Protein AF-A0AAV6BE66-F1 (afdb_monomer)

Solvent-accessible surface area (backbone atoms only — not comparable to full-atom values): 9612 Å² total; per-residue (Å²): 125,78,56,65,66,58,35,32,54,52,21,34,51,50,22,53,55,48,46,26,44,47,44,29,49,44,38,55,48,29,26,62,30,88,33,85,62,50,60,45,13,45,47,41,51,66,40,25,43,65,58,34,30,53,80,88,36,31,51,58,84,51,70,70,43,54,62,41,70,57,75,61,85,65,49,58,62,50,56,42,45,66,66,40,50,65,54,53,54,50,45,48,53,42,48,75,71,68,53,82,68,61,51,65,58,20,52,52,32,21,48,52,38,34,45,50,47,52,53,46,32,56,52,53,53,45,40,60,30,48,76,85,51,70,75,57,64,69,32,70,66,48,48,48,38,41,50,30,39,40,43,14,50,75,38,76,88,26,28,52,30,65,70,49,54,57,36,18,58,77,71,71,28,59,59,94,65,78,78,79,133

Secondary structure (DSSP, 8-state):
---HHHHHHHHHHHHHHHHHHHHHHHIIIIISSS-SSHHHHIIIIIIIHHHS-SGGGSS--SHHHHHTTPPPTTHHHHHHHHHHHHHHHHHHHHHHTT----HHHHHHHHHHHHHHHHHHHHHHHHHHHS---HHHHH-HHHHHHHHHHHHHHH-TTS---SS-THHHHHTT---SSPPP-

pLDDT: mean 93.96, std 6.41, range [56.69, 98.81]

Radius of gyration: 18.06 Å; Cα contacts (8 Å, |Δi|>4): 210; chains: 1; bounding box: 48×32×54 Å

Sequence (181 aa):
MIPITIAVFAASLAATIQSSFFEWVFHRYWLHRPWLPKDCFTTHTLIHHQLCKFEDTFHVVEHEQEEALHFQWWGGPILVALNIVPWVLTAWALASSGARLPYLPFLISFSVTASLYYVGYESIHYFMHKPRLDLIERSKWFRFLKRHHQIHHVHMNRNLNVLLPLADLLLGTLVTKVPVP

Mean predicted aligned error: 3.68 Å

Foldseek 3Di:
DDDLVVLLVVLLVCLVLLLLQLLLCCLVDVCCDCDPPNVSVCLRVVQQLVQQAADPRVADDDPSNLVSLDDDPVPLVVSLCVSLVVLVVVLVVCVVVVHDDPSVSSSVSNSVSNSVSSVQQSVLSNCLRYPDDPVLCPDPVSVQLSQLVSLCSVVVQASSGNRDCPVRVVVVRGDRDNDDD

Structure (mmCIF, N/CA/C/O backbone):
data_AF-A0AAV6BE66-F1
#
_entry.id   AF-A0AAV6BE66-F1
#
loop_
_atom_site.group_PDB
_atom_site.id
_atom_site.type_symbol
_atom_site.label_atom_id
_atom_site.label_alt_id
_atom_site.label_comp_id
_atom_site.label_asym_id
_atom_site.label_entity_id
_atom_site.label_seq_id
_atom_site.pdbx_PDB_ins_code
_atom_site.Cartn_x
_atom_site.Cartn_y
_atom_site.Cartn_z
_atom_site.occupancy
_atom_site.B_iso_or_equiv
_atom_site.auth_seq_id
_atom_site.auth_comp_id
_atom_site.auth_asym_id
_atom_site.auth_atom_id
_atom_site.pdbx_PDB_model_num
ATOM 1 N N . MET A 1 1 ? -14.159 -8.050 28.807 1.00 75.12 1 MET A N 1
ATOM 2 C CA . MET A 1 1 ? -13.655 -6.936 27.970 1.00 75.12 1 MET A CA 1
ATOM 3 C C . MET A 1 1 ? -12.531 -7.482 27.108 1.00 75.12 1 MET A C 1
ATOM 5 O O . MET A 1 1 ? -11.715 -8.218 27.647 1.00 75.12 1 MET A O 1
ATOM 9 N N . ILE A 1 2 ? -12.510 -7.200 25.801 1.00 86.69 2 ILE A N 1
ATOM 10 C CA . ILE A 1 2 ? -11.406 -7.644 24.934 1.00 86.69 2 ILE A CA 1
ATOM 11 C C . ILE A 1 2 ? -10.131 -6.885 25.343 1.00 86.69 2 ILE A C 1
ATOM 13 O O . ILE A 1 2 ? -10.188 -5.656 25.441 1.00 86.69 2 ILE A O 1
ATOM 17 N N . PRO A 1 3 ? -9.001 -7.570 25.590 1.00 94.50 3 PRO A N 1
ATOM 18 C CA . PRO A 1 3 ? -7.730 -6.916 25.875 1.00 94.50 3 PRO A CA 1
ATOM 19 C C . PRO A 1 3 ? -7.299 -5.974 24.746 1.00 94.50 3 PRO A C 1
ATOM 21 O O . PRO A 1 3 ? -7.398 -6.315 23.567 1.00 94.50 3 PRO A O 1
ATOM 24 N N . ILE A 1 4 ? -6.749 -4.814 25.113 1.00 95.88 4 ILE A N 1
ATOM 25 C CA . ILE A 1 4 ? -6.217 -3.827 24.157 1.00 95.88 4 ILE A CA 1
ATOM 26 C C . ILE A 1 4 ? -5.167 -4.465 23.238 1.00 95.88 4 ILE A C 1
ATOM 28 O O . ILE A 1 4 ? -5.165 -4.210 22.039 1.00 95.88 4 ILE A O 1
ATOM 32 N N . THR A 1 5 ? -4.323 -5.346 23.778 1.00 96.25 5 THR A N 1
ATOM 33 C CA . THR A 1 5 ? -3.297 -6.065 23.013 1.00 96.25 5 THR A CA 1
ATOM 34 C C . THR A 1 5 ? -3.897 -6.903 21.887 1.00 96.25 5 THR A C 1
ATOM 36 O O . THR A 1 5 ? -3.423 -6.828 20.758 1.00 96.25 5 THR A O 1
ATOM 39 N N . ILE A 1 6 ? -4.980 -7.639 22.154 1.00 96.38 6 ILE A N 1
ATOM 40 C CA . ILE A 1 6 ? -5.679 -8.431 21.132 1.00 96.38 6 ILE A CA 1
ATOM 41 C C . ILE A 1 6 ? -6.233 -7.519 20.036 1.00 96.38 6 ILE A C 1
ATOM 43 O O . ILE A 1 6 ? -6.099 -7.834 18.858 1.00 96.38 6 ILE A O 1
ATOM 47 N N . ALA A 1 7 ? -6.804 -6.372 20.405 1.00 96.00 7 ALA A N 1
ATOM 48 C CA . ALA A 1 7 ? -7.337 -5.418 19.437 1.00 96.00 7 ALA A CA 1
ATOM 49 C C . ALA A 1 7 ? -6.253 -4.808 18.541 1.00 96.00 7 ALA A C 1
ATOM 51 O O . ALA A 1 7 ? -6.465 -4.693 17.339 1.00 96.00 7 ALA A O 1
ATOM 52 N N . VAL A 1 8 ? -5.092 -4.471 19.109 1.00 98.12 8 VAL A N 1
ATOM 53 C CA . VAL A 1 8 ? -3.923 -3.971 18.369 1.00 98.12 8 VAL A CA 1
ATOM 54 C C . VAL A 1 8 ? -3.429 -5.023 17.373 1.00 98.12 8 VAL A C 1
ATOM 56 O O . VAL A 1 8 ? -3.321 -4.737 16.185 1.00 98.12 8 VAL A O 1
ATOM 59 N N . PHE A 1 9 ? -3.204 -6.266 17.814 1.00 98.25 9 PHE A N 1
ATOM 60 C CA . PHE A 1 9 ? -2.759 -7.333 16.910 1.00 98.25 9 PHE A CA 1
ATOM 61 C C . PHE A 1 9 ? -3.781 -7.634 15.809 1.00 98.25 9 PHE A C 1
ATOM 63 O O . PHE A 1 9 ? -3.404 -7.757 14.643 1.00 98.25 9 PHE A O 1
ATOM 70 N N . ALA A 1 10 ? -5.068 -7.711 16.158 1.00 97.62 10 ALA A N 1
ATOM 71 C CA . ALA A 1 10 ? -6.136 -7.943 15.192 1.00 97.62 10 ALA A CA 1
ATOM 72 C C . ALA A 1 10 ? -6.230 -6.807 14.163 1.00 97.62 10 ALA A C 1
ATOM 74 O O . ALA A 1 10 ? -6.337 -7.077 12.970 1.00 97.62 10 ALA A O 1
ATOM 75 N N . ALA A 1 11 ? -6.139 -5.551 14.608 1.00 98.38 11 ALA A N 1
ATOM 76 C CA . ALA A 1 11 ? -6.147 -4.380 13.740 1.00 98.38 11 ALA A CA 1
ATOM 77 C C . ALA A 1 11 ? -4.964 -4.373 12.768 1.00 98.38 11 ALA A C 1
ATOM 79 O O . ALA A 1 11 ? -5.161 -4.160 11.575 1.00 98.38 11 ALA A O 1
ATOM 80 N N . SER A 1 12 ? -3.750 -4.648 13.249 1.00 98.56 12 SER A N 1
ATOM 81 C CA . SER A 1 12 ? -2.550 -4.679 12.405 1.00 98.56 12 SER A CA 1
ATOM 82 C C . SER A 1 12 ? -2.598 -5.814 11.380 1.00 98.56 12 SER A C 1
ATOM 84 O O . SER A 1 12 ? -2.243 -5.623 10.214 1.00 98.56 12 SER A O 1
ATOM 86 N N . LEU A 1 13 ? -3.083 -6.993 11.779 1.00 98.56 13 LEU A N 1
ATOM 87 C CA . LEU A 1 13 ? -3.274 -8.112 10.857 1.00 98.56 13 LEU A CA 1
ATOM 88 C C . LEU A 1 13 ? -4.330 -7.780 9.795 1.00 98.56 13 LEU A C 1
ATOM 90 O O . LEU A 1 13 ? -4.076 -7.954 8.604 1.00 98.56 13 LEU A O 1
ATOM 94 N N . ALA A 1 14 ? -5.483 -7.251 10.218 1.00 98.38 14 ALA A N 1
ATOM 95 C CA . ALA A 1 14 ? -6.552 -6.835 9.316 1.00 98.38 14 ALA A CA 1
ATOM 96 C C . ALA A 1 14 ? -6.073 -5.760 8.330 1.00 98.38 14 ALA A C 1
ATOM 98 O O . ALA A 1 14 ? -6.304 -5.895 7.132 1.00 98.38 14 ALA A O 1
ATOM 99 N N . ALA A 1 15 ? -5.347 -4.745 8.807 1.00 98.75 15 ALA A N 1
ATOM 100 C CA . ALA A 1 15 ? -4.781 -3.689 7.973 1.00 98.75 15 ALA A CA 1
ATOM 101 C C . ALA A 1 15 ? -3.788 -4.235 6.946 1.00 98.75 15 ALA A C 1
ATOM 103 O O . ALA A 1 15 ? -3.839 -3.839 5.786 1.00 98.75 15 ALA A O 1
ATOM 104 N N . THR A 1 16 ? -2.919 -5.170 7.338 1.00 98.75 16 THR A N 1
ATOM 105 C CA . THR A 1 16 ? -1.931 -5.775 6.429 1.00 98.75 16 THR A CA 1
ATOM 106 C C . THR A 1 16 ? -2.612 -6.566 5.314 1.00 98.75 16 THR A C 1
ATOM 108 O O . THR A 1 16 ? -2.289 -6.390 4.139 1.00 98.75 16 THR A O 1
ATOM 111 N N . ILE A 1 17 ? -3.584 -7.414 5.671 1.00 98.75 17 ILE A N 1
ATOM 112 C CA . ILE A 1 17 ? -4.336 -8.213 4.698 1.00 98.75 17 ILE A CA 1
ATOM 113 C C . ILE A 1 17 ? -5.125 -7.286 3.776 1.00 98.75 17 ILE A C 1
ATOM 115 O O . ILE A 1 17 ? -4.985 -7.375 2.558 1.00 98.75 17 ILE A O 1
ATOM 119 N N . GLN A 1 18 ? -5.908 -6.362 4.340 1.00 98.69 18 GLN A N 1
ATOM 120 C CA . GLN A 1 18 ? -6.710 -5.434 3.552 1.00 98.69 18 GLN A CA 1
ATOM 121 C C . GLN A 1 18 ? -5.843 -4.601 2.610 1.00 98.69 18 GLN A C 1
ATOM 123 O O . GLN A 1 18 ? -6.204 -4.470 1.447 1.00 98.69 18 GLN A O 1
ATOM 128 N N . SER A 1 19 ? -4.705 -4.078 3.072 1.00 98.69 19 SER A N 1
ATOM 129 C CA . SER A 1 19 ? -3.841 -3.233 2.243 1.00 98.69 19 SER A CA 1
ATOM 130 C C . SER A 1 19 ? -3.286 -3.995 1.041 1.00 98.69 19 SER A C 1
ATOM 132 O O . SER A 1 19 ? -3.256 -3.438 -0.050 1.00 98.69 19 SER A O 1
ATOM 134 N N . SER A 1 20 ? -2.949 -5.283 1.187 1.00 98.75 20 SER A N 1
ATOM 135 C CA . SER A 1 20 ? -2.552 -6.122 0.046 1.00 98.75 20 SER A CA 1
ATOM 136 C C . SER A 1 20 ? -3.684 -6.296 -0.972 1.00 98.75 20 SER A C 1
ATOM 138 O O . SER A 1 20 ? -3.474 -6.131 -2.174 1.00 98.75 20 SER A O 1
ATOM 140 N N . PHE A 1 21 ? -4.913 -6.561 -0.526 1.00 98.81 21 PHE A N 1
ATOM 141 C CA . PHE A 1 21 ? -6.058 -6.650 -1.441 1.00 98.81 21 PHE A CA 1
ATOM 142 C C . PHE A 1 21 ? -6.419 -5.301 -2.069 1.00 98.81 21 PHE A C 1
ATOM 144 O O . PHE A 1 21 ? -6.737 -5.240 -3.256 1.00 98.81 21 PHE A O 1
ATOM 151 N N . PHE A 1 22 ? -6.349 -4.218 -1.300 1.00 98.56 22 PHE A N 1
ATOM 152 C CA . PHE A 1 22 ? -6.620 -2.872 -1.784 1.00 98.56 22 PHE A CA 1
ATOM 153 C C . PHE A 1 22 ? -5.592 -2.441 -2.828 1.00 98.56 22 PHE A C 1
ATOM 155 O O . PHE A 1 22 ? -5.982 -1.973 -3.892 1.00 98.56 22 PHE A O 1
ATOM 162 N N . GLU A 1 23 ? -4.302 -2.645 -2.560 1.00 98.38 23 GLU A N 1
ATOM 163 C CA . GLU A 1 23 ? -3.218 -2.409 -3.514 1.00 98.38 23 GLU A CA 1
ATOM 164 C C . GLU A 1 23 ? -3.476 -3.164 -4.819 1.00 98.38 23 GLU A C 1
ATOM 166 O O . GLU A 1 23 ? -3.441 -2.561 -5.886 1.00 98.38 23 GLU A O 1
ATOM 171 N N . TRP A 1 24 ? -3.829 -4.450 -4.744 1.00 98.62 24 TRP A N 1
ATOM 172 C CA . TRP A 1 24 ? -4.145 -5.249 -5.928 1.00 98.62 24 TRP A CA 1
ATOM 173 C C . TRP A 1 24 ? -5.318 -4.667 -6.728 1.00 98.62 24 TRP A C 1
ATOM 175 O O . TRP A 1 24 ? -5.244 -4.564 -7.953 1.00 98.62 24 TRP A O 1
ATOM 185 N N . VAL A 1 25 ? -6.398 -4.256 -6.052 1.00 97.56 25 VAL A N 1
ATOM 186 C CA . VAL A 1 25 ? -7.575 -3.643 -6.692 1.00 97.56 25 VAL A CA 1
ATOM 187 C C . VAL A 1 25 ? -7.201 -2.307 -7.331 1.00 97.56 25 VAL A C 1
ATOM 189 O O . VAL A 1 25 ? -7.492 -2.088 -8.506 1.00 97.56 25 VAL A O 1
ATOM 192 N N . PHE A 1 26 ? -6.540 -1.427 -6.586 1.00 96.56 26 PHE A N 1
ATOM 193 C CA . PHE A 1 26 ? -6.099 -0.122 -7.064 1.00 96.56 26 PHE A CA 1
ATOM 194 C C . PHE A 1 26 ? -5.181 -0.267 -8.281 1.00 96.56 26 PHE A C 1
ATOM 196 O O . PHE A 1 26 ? -5.444 0.313 -9.335 1.00 96.56 26 PHE A O 1
ATOM 203 N N . HIS A 1 27 ? -4.174 -1.131 -8.190 1.00 97.38 27 HIS A N 1
ATOM 204 C CA . HIS A 1 27 ? -3.233 -1.368 -9.273 1.00 97.38 27 HIS A CA 1
ATOM 205 C C . HIS A 1 27 ? -3.941 -1.944 -10.509 1.00 97.38 27 HIS A C 1
ATOM 207 O O . HIS A 1 27 ? -3.783 -1.446 -11.621 1.00 97.38 27 HIS A O 1
ATOM 213 N N . ARG A 1 28 ? -4.821 -2.936 -10.337 1.00 96.81 28 ARG A N 1
ATOM 214 C CA . ARG A 1 28 ? -5.524 -3.565 -11.464 1.00 96.81 28 ARG A CA 1
ATOM 215 C C . ARG A 1 28 ? -6.541 -2.655 -12.143 1.00 96.81 28 ARG A C 1
ATOM 217 O O . ARG A 1 28 ? -6.711 -2.747 -13.358 1.00 96.81 28 ARG A O 1
ATOM 224 N N . TYR A 1 29 ? -7.290 -1.874 -11.370 1.00 95.19 29 TYR A N 1
ATOM 225 C CA . TYR A 1 29 ? -8.481 -1.187 -11.871 1.00 95.19 29 TYR A CA 1
ATOM 226 C C . TYR A 1 29 ? -8.311 0.318 -12.027 1.00 95.19 29 TYR A C 1
ATOM 228 O O . TYR A 1 29 ? -9.004 0.885 -12.863 1.00 95.19 29 TYR A O 1
ATOM 236 N N . TRP A 1 30 ? -7.440 0.967 -11.255 1.00 95.00 30 TRP A N 1
ATOM 237 C CA . TRP A 1 30 ? -7.181 2.404 -11.403 1.00 95.00 30 TRP A CA 1
ATOM 238 C C . TRP A 1 30 ? -5.890 2.660 -12.169 1.00 95.00 30 TRP A C 1
ATOM 240 O O . TRP A 1 30 ? -5.857 3.558 -13.003 1.00 95.00 30 TRP A O 1
ATOM 250 N N . LEU A 1 31 ? -4.844 1.864 -11.926 1.00 95.88 31 LEU A N 1
ATOM 251 C CA . LEU A 1 31 ? -3.564 2.062 -12.605 1.00 95.88 31 LEU A CA 1
ATOM 252 C C . LEU A 1 31 ? -3.504 1.380 -13.980 1.00 95.88 31 LEU A C 1
ATOM 254 O O . LEU A 1 31 ? -2.954 1.969 -14.901 1.00 95.88 31 LEU A O 1
ATOM 258 N N . HIS A 1 32 ? -4.105 0.191 -14.145 1.00 96.50 32 HIS A N 1
ATOM 259 C CA . HIS A 1 32 ? -4.087 -0.604 -15.397 1.00 96.50 32 HIS A CA 1
ATOM 260 C C . HIS A 1 32 ? -5.379 -0.569 -16.223 1.00 96.50 32 HIS A C 1
ATOM 262 O O . HIS A 1 32 ? -5.555 -1.347 -17.164 1.00 96.50 32 HIS A O 1
ATOM 268 N N . ARG A 1 33 ? -6.317 0.325 -15.897 1.00 94.00 33 ARG A N 1
ATOM 269 C CA . ARG A 1 33 ? -7.495 0.601 -16.735 1.00 94.00 33 ARG A CA 1
ATOM 270 C C . ARG A 1 33 ? -7.777 2.096 -16.752 1.00 94.00 33 ARG A C 1
ATOM 272 O O . ARG A 1 33 ? -7.577 2.723 -15.719 1.00 94.00 33 ARG A O 1
ATOM 279 N N . PRO A 1 34 ? -8.325 2.652 -17.849 1.00 91.31 34 PRO A N 1
ATOM 280 C CA . PRO A 1 34 ? -8.700 4.064 -17.943 1.00 91.31 34 PRO A CA 1
ATOM 281 C C . PRO A 1 34 ? -9.976 4.369 -17.131 1.00 91.31 34 PRO A C 1
ATOM 283 O O . PRO A 1 34 ? -10.992 4.812 -17.668 1.00 91.31 34 PRO A O 1
ATOM 286 N N . TRP A 1 35 ? -9.937 4.072 -15.832 1.00 84.75 35 TRP A N 1
ATOM 287 C CA . TRP A 1 35 ? -10.962 4.397 -14.846 1.00 84.75 35 TRP A CA 1
ATOM 288 C C . TRP A 1 35 ? -10.728 5.812 -14.286 1.00 84.75 35 TRP A C 1
ATOM 290 O O . TRP A 1 35 ? -9.822 6.523 -14.713 1.00 84.75 35 TRP A O 1
ATOM 300 N N . LEU A 1 36 ? -11.573 6.262 -13.359 1.00 79.69 36 LEU A N 1
ATOM 301 C CA . LEU A 1 36 ? -11.442 7.557 -12.691 1.00 79.69 36 LEU A CA 1
ATOM 302 C C . LEU A 1 36 ? -10.554 7.478 -11.428 1.00 79.69 36 LEU A C 1
ATOM 304 O O . LEU A 1 36 ? -10.789 6.597 -10.602 1.00 79.69 36 LEU A O 1
ATOM 308 N N . PRO A 1 37 ? -9.625 8.430 -11.215 1.00 86.12 37 PRO A N 1
ATOM 309 C CA . PRO A 1 37 ? -9.217 9.486 -12.145 1.00 86.12 37 PRO A CA 1
ATOM 310 C C . PRO A 1 37 ? -8.342 8.926 -13.278 1.00 86.12 37 PRO A C 1
ATOM 312 O O . PRO A 1 37 ? -7.482 8.080 -13.044 1.00 86.12 37 PRO A O 1
ATOM 315 N N . LYS A 1 38 ? -8.533 9.426 -14.508 1.00 86.31 38 LYS A N 1
ATOM 316 C CA . LYS A 1 38 ? -7.818 8.920 -15.698 1.00 86.31 38 LYS A CA 1
ATOM 317 C C . LYS A 1 38 ? -6.302 9.059 -15.584 1.00 86.31 38 LYS A C 1
ATOM 319 O O . LYS A 1 38 ? -5.574 8.243 -16.140 1.00 86.31 38 LYS A O 1
ATOM 324 N N . ASP A 1 39 ? -5.843 10.056 -14.837 1.00 89.94 39 ASP A N 1
ATOM 325 C CA . ASP A 1 39 ? -4.421 10.329 -14.640 1.00 89.94 39 ASP A CA 1
ATOM 326 C C . ASP A 1 39 ? -3.696 9.170 -13.951 1.00 89.94 39 ASP A C 1
ATOM 328 O O . ASP A 1 39 ? -2.538 8.922 -14.262 1.00 89.94 39 ASP A O 1
ATOM 332 N N . CYS A 1 40 ? -4.378 8.383 -13.108 1.00 91.88 40 CYS A N 1
ATOM 333 C CA . CYS A 1 40 ? -3.803 7.161 -12.542 1.00 91.88 40 CYS A CA 1
ATOM 334 C C . CYS A 1 40 ? -3.343 6.190 -13.638 1.00 91.88 40 CYS A C 1
ATOM 336 O O . CYS A 1 40 ? -2.224 5.682 -13.587 1.00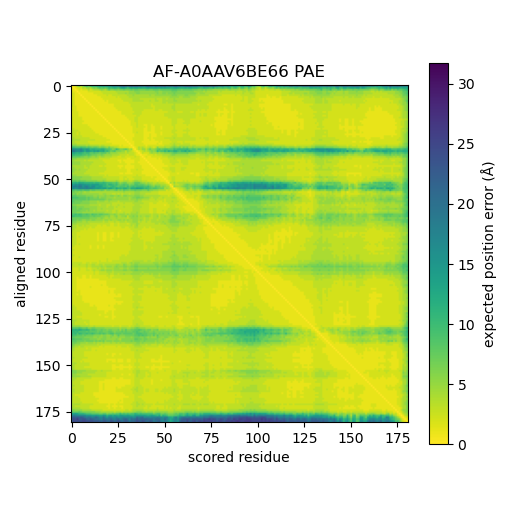 91.88 40 CYS A O 1
ATOM 338 N N . PHE A 1 41 ? -4.185 5.976 -14.650 1.00 94.31 41 PHE A N 1
ATOM 339 C CA . PHE A 1 41 ? -3.857 5.128 -15.791 1.00 94.31 41 PHE A CA 1
ATOM 340 C C . PHE A 1 41 ? -2.777 5.744 -16.673 1.00 94.31 41 PHE A C 1
ATOM 342 O O . PHE A 1 41 ? -1.845 5.052 -17.077 1.00 94.31 41 PHE A O 1
ATOM 349 N N . THR A 1 42 ? -2.886 7.041 -16.958 1.00 93.69 42 THR A N 1
ATOM 350 C CA . THR A 1 42 ? -1.921 7.746 -17.805 1.00 93.69 42 THR A CA 1
ATOM 351 C C . THR A 1 42 ? -0.525 7.716 -17.189 1.00 93.69 42 THR A C 1
ATOM 353 O O . THR A 1 42 ? 0.412 7.236 -17.822 1.00 93.69 42 THR A O 1
ATOM 356 N N . THR A 1 43 ? -0.379 8.171 -15.944 1.00 93.00 43 THR A N 1
ATOM 357 C CA . THR A 1 43 ? 0.921 8.239 -15.267 1.00 93.00 43 THR A CA 1
ATOM 358 C C . THR A 1 43 ? 1.511 6.853 -15.048 1.00 93.00 43 THR A C 1
ATOM 360 O O . THR A 1 43 ? 2.700 6.653 -15.272 1.00 93.00 43 THR A O 1
ATOM 363 N N . HIS A 1 44 ? 0.696 5.867 -14.675 1.00 94.94 44 HIS A N 1
ATOM 364 C CA . HIS A 1 44 ? 1.218 4.533 -14.415 1.00 94.94 44 HIS A CA 1
ATOM 365 C C . HIS A 1 44 ? 1.432 3.714 -15.698 1.00 94.94 44 HIS A C 1
ATOM 367 O O . HIS A 1 44 ? 2.550 3.326 -16.020 1.00 94.94 44 HIS A O 1
ATOM 373 N N . THR A 1 45 ? 0.379 3.441 -16.467 1.00 94.75 45 THR A N 1
ATOM 374 C CA . THR A 1 45 ? 0.464 2.517 -17.612 1.00 94.75 45 THR A CA 1
ATOM 375 C C . THR A 1 45 ? 1.100 3.155 -18.844 1.00 94.75 45 THR A C 1
ATOM 37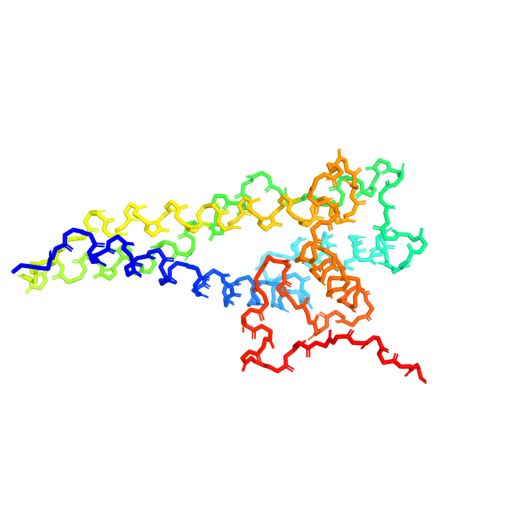7 O O . THR A 1 45 ? 1.847 2.496 -19.564 1.00 94.75 45 THR A O 1
ATOM 380 N N . LEU A 1 46 ? 0.798 4.424 -19.129 1.00 94.56 46 LEU A N 1
ATOM 381 C CA . LEU A 1 46 ? 1.264 5.063 -20.366 1.00 94.56 46 LEU A CA 1
ATOM 382 C C . LEU A 1 46 ? 2.613 5.771 -20.217 1.00 94.56 46 LEU A C 1
ATOM 384 O O . LEU A 1 46 ? 3.281 5.974 -21.227 1.00 94.56 46 LEU A O 1
ATOM 388 N N . ILE A 1 47 ? 3.014 6.132 -18.995 1.00 94.62 47 ILE A N 1
ATOM 389 C CA . ILE A 1 47 ? 4.286 6.813 -18.723 1.00 94.62 47 ILE A CA 1
ATOM 390 C C . ILE A 1 47 ? 5.247 5.865 -18.000 1.00 94.62 47 ILE A C 1
ATOM 392 O O . ILE A 1 47 ? 6.223 5.438 -18.611 1.00 94.62 47 ILE A O 1
ATOM 396 N N . HIS A 1 48 ? 4.963 5.465 -16.755 1.00 95.75 48 HIS A N 1
ATOM 397 C CA . HIS A 1 48 ? 5.876 4.628 -15.958 1.00 95.75 48 HIS A CA 1
ATOM 398 C C . HIS A 1 48 ? 6.237 3.306 -16.649 1.00 95.75 48 HIS A C 1
ATOM 400 O O . HIS A 1 48 ? 7.414 3.041 -16.860 1.00 95.75 48 HIS A O 1
ATOM 406 N N . HIS A 1 49 ? 5.259 2.517 -17.106 1.00 94.94 49 HIS A N 1
ATOM 407 C CA . HIS A 1 49 ? 5.535 1.257 -17.829 1.00 94.94 49 HIS A CA 1
ATOM 408 C C . HIS A 1 49 ? 6.215 1.452 -19.195 1.00 94.94 49 HIS A C 1
ATOM 410 O O . HIS A 1 49 ? 6.821 0.518 -19.715 1.00 94.94 49 HIS A O 1
ATOM 416 N N . GLN A 1 50 ? 6.129 2.638 -19.809 1.00 92.75 50 GLN A N 1
ATOM 417 C CA . GLN A 1 50 ? 6.807 2.919 -21.083 1.00 92.75 50 GLN A CA 1
ATOM 418 C C . GLN A 1 50 ? 8.249 3.382 -20.887 1.00 92.75 50 GLN A C 1
ATOM 420 O O . GLN A 1 50 ? 9.116 3.015 -21.681 1.00 92.75 50 GLN A O 1
ATOM 425 N N . LEU A 1 51 ? 8.496 4.177 -19.847 1.00 91.81 51 LEU A N 1
ATOM 426 C CA . LEU A 1 51 ? 9.815 4.700 -19.505 1.00 91.81 51 LEU A CA 1
ATOM 427 C C . LEU A 1 51 ? 10.661 3.683 -18.727 1.00 91.81 51 LEU A C 1
ATOM 429 O O . LEU A 1 51 ? 11.881 3.658 -18.877 1.00 91.81 51 LEU A O 1
ATOM 433 N N . CYS A 1 52 ? 10.019 2.833 -17.927 1.00 90.25 52 CYS A N 1
ATOM 434 C CA . CYS A 1 52 ? 10.659 1.866 -17.045 1.00 90.25 52 CYS A CA 1
ATOM 435 C C . CYS A 1 52 ? 10.183 0.449 -17.381 1.00 90.25 52 CYS A C 1
ATOM 437 O O . CYS A 1 52 ? 9.395 -0.101 -16.628 1.00 90.25 52 CYS A O 1
ATOM 439 N N . LYS A 1 53 ? 10.616 -0.143 -18.505 1.00 86.38 53 LYS A N 1
ATOM 440 C CA . LYS A 1 53 ? 10.102 -1.450 -18.964 1.00 86.38 53 LYS A CA 1
ATOM 441 C C . LYS A 1 53 ? 10.716 -2.617 -18.176 1.00 86.38 53 LYS A C 1
ATOM 443 O O . LYS A 1 53 ? 10.541 -2.765 -16.972 1.00 86.38 53 LYS A O 1
ATOM 448 N N . PHE A 1 54 ? 11.448 -3.491 -18.854 1.00 81.75 54 PHE A N 1
ATOM 449 C CA . PHE A 1 54 ? 12.028 -4.702 -18.293 1.00 81.75 54 PHE A CA 1
ATOM 450 C C . PHE A 1 54 ? 13.527 -4.727 -18.567 1.00 81.75 54 PHE A C 1
ATOM 452 O O . PHE A 1 54 ? 13.953 -4.266 -19.612 1.00 81.75 54 PHE A O 1
ATOM 459 N N . GLU A 1 55 ? 14.313 -5.285 -17.645 1.00 79.75 55 GLU A N 1
ATOM 460 C CA . GLU A 1 55 ? 15.779 -5.381 -17.743 1.00 79.75 55 GLU A CA 1
ATOM 461 C C . GLU A 1 55 ? 16.493 -4.048 -18.039 1.00 79.75 55 GLU A C 1
ATOM 463 O O . GLU A 1 55 ? 16.831 -3.346 -17.088 1.00 79.75 55 GLU A O 1
ATOM 468 N N . ASP A 1 56 ? 16.725 -3.710 -19.309 1.00 79.25 56 ASP A N 1
ATOM 469 C CA . ASP A 1 56 ? 17.603 -2.624 -19.774 1.00 79.25 56 ASP A CA 1
ATOM 470 C C . ASP A 1 56 ? 17.168 -1.223 -19.324 1.00 79.25 56 ASP A C 1
ATOM 472 O O . ASP A 1 56 ? 17.998 -0.381 -18.992 1.00 79.25 56 ASP A O 1
ATOM 476 N N . THR A 1 57 ? 15.861 -1.001 -19.261 1.00 84.12 57 THR A N 1
ATOM 477 C CA . THR A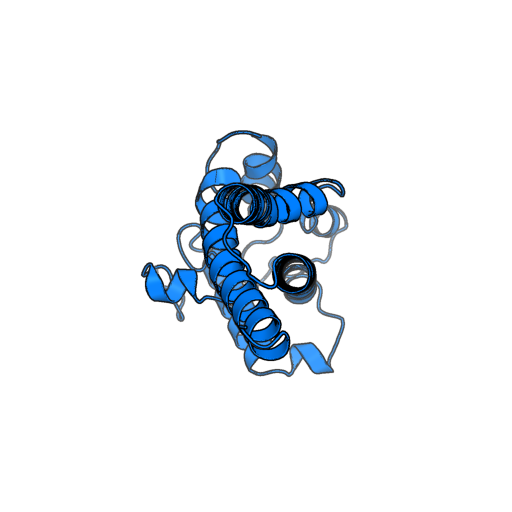 1 57 ? 15.222 0.276 -18.921 1.00 84.12 57 THR A CA 1
ATOM 478 C C . THR A 1 57 ? 14.514 0.227 -17.571 1.00 84.12 57 THR A C 1
ATOM 480 O O . THR A 1 57 ? 13.923 1.212 -17.148 1.00 84.12 57 THR A O 1
ATOM 483 N N . PHE A 1 58 ? 14.571 -0.907 -16.861 1.00 88.81 58 PHE A N 1
ATOM 484 C CA . PHE A 1 58 ? 13.900 -1.063 -15.567 1.00 88.81 58 PHE A CA 1
ATOM 485 C C . PHE A 1 58 ? 14.480 -0.132 -14.495 1.00 88.81 58 PHE A C 1
ATOM 487 O O . PHE A 1 58 ? 13.777 0.257 -13.563 1.00 88.81 58 PHE A O 1
ATOM 494 N N . HIS A 1 59 ? 15.765 0.205 -14.592 1.00 92.38 59 HIS A N 1
ATOM 495 C CA . HIS A 1 59 ? 16.417 1.119 -13.663 1.00 92.38 59 HIS A CA 1
ATOM 496 C C . HIS A 1 59 ? 16.390 2.555 -14.166 1.00 92.38 59 HIS A C 1
ATOM 498 O O . HIS A 1 59 ? 16.642 2.818 -15.337 1.00 92.38 59 HIS A O 1
ATOM 504 N N . VAL A 1 60 ? 16.101 3.475 -13.247 1.00 91.06 60 VAL A N 1
ATOM 505 C CA . VAL A 1 60 ? 16.054 4.911 -13.519 1.00 91.06 60 VAL A CA 1
ATOM 506 C C . VAL A 1 60 ? 17.461 5.448 -13.719 1.00 91.06 60 VAL A C 1
ATOM 508 O O . VAL A 1 60 ? 18.307 5.340 -12.827 1.00 91.06 60 VAL A O 1
ATOM 511 N N . VAL A 1 61 ? 17.676 6.065 -14.874 1.00 90.38 61 VAL A N 1
ATOM 512 C CA . VAL A 1 61 ? 18.907 6.776 -15.236 1.00 90.38 61 VAL A CA 1
ATOM 513 C C . VAL A 1 61 ? 18.622 8.218 -15.657 1.00 90.38 61 VAL A C 1
ATOM 515 O O . VAL A 1 61 ? 19.439 9.089 -15.370 1.00 90.38 61 VAL A O 1
ATOM 518 N N . GLU A 1 62 ? 17.449 8.477 -16.242 1.00 91.69 62 GLU A N 1
ATOM 519 C CA . GLU A 1 62 ? 17.002 9.810 -16.659 1.00 91.69 62 GLU A CA 1
ATOM 520 C C . GLU A 1 62 ? 16.077 10.474 -15.628 1.00 91.69 62 GLU A C 1
ATOM 522 O O . GLU A 1 62 ? 15.457 9.819 -14.783 1.00 91.69 62 GLU A O 1
ATOM 527 N N . HIS A 1 63 ? 15.950 11.798 -15.717 1.00 90.06 63 HIS A N 1
ATOM 528 C CA . HIS A 1 63 ? 15.111 12.580 -14.810 1.00 90.06 63 HIS A CA 1
ATOM 529 C C . HIS A 1 63 ? 13.619 12.261 -14.977 1.00 90.06 63 HIS A C 1
ATOM 531 O O . HIS A 1 63 ? 12.913 12.077 -13.987 1.00 90.06 63 HIS A O 1
ATOM 537 N N . GLU A 1 64 ? 13.154 12.108 -16.216 1.00 89.56 64 GLU A N 1
ATOM 538 C CA . GLU A 1 64 ? 11.755 11.819 -16.548 1.00 89.56 64 GLU A CA 1
ATOM 539 C C . GLU A 1 64 ? 11.311 10.458 -15.996 1.00 89.56 64 GLU A C 1
ATOM 541 O O . GLU A 1 64 ? 10.167 10.286 -15.575 1.00 89.56 64 GLU A O 1
ATOM 546 N N . GLN A 1 65 ? 12.228 9.485 -15.958 1.00 90.44 65 GLN A N 1
ATOM 547 C CA . GLN A 1 65 ? 11.982 8.189 -15.332 1.00 90.44 65 GLN A CA 1
ATOM 548 C C . GLN A 1 65 ? 11.801 8.325 -13.813 1.00 90.44 65 GLN A C 1
ATOM 550 O O . GLN A 1 65 ? 10.952 7.644 -13.246 1.00 90.44 65 GLN A O 1
ATOM 555 N N . GLU A 1 66 ? 12.572 9.196 -13.151 1.00 90.75 66 GLU A N 1
ATOM 556 C CA . GLU A 1 66 ? 12.444 9.439 -11.708 1.00 90.75 66 GLU A CA 1
ATOM 557 C C . GLU A 1 66 ? 11.113 10.107 -11.360 1.00 90.75 66 GLU A C 1
ATOM 559 O O . GLU A 1 66 ? 10.448 9.688 -10.412 1.00 90.75 66 GLU A O 1
ATOM 564 N N . GLU A 1 67 ? 10.693 11.100 -12.145 1.00 89.56 67 GLU A N 1
ATOM 565 C CA . GLU A 1 67 ? 9.389 11.747 -11.968 1.00 89.56 67 GLU A CA 1
ATOM 566 C C . GLU A 1 67 ? 8.229 10.757 -12.140 1.00 89.56 67 GLU A C 1
ATOM 568 O O . GLU A 1 67 ? 7.231 10.837 -11.422 1.00 89.56 67 GLU A O 1
ATOM 573 N N . ALA A 1 68 ? 8.379 9.780 -13.039 1.00 89.94 68 ALA A N 1
ATOM 574 C CA . ALA A 1 68 ? 7.376 8.753 -13.296 1.00 89.94 68 ALA A CA 1
ATOM 575 C C . ALA A 1 68 ? 7.235 7.699 -12.179 1.00 89.94 68 ALA A C 1
ATOM 577 O O . ALA A 1 68 ? 6.257 6.951 -12.186 1.00 89.94 68 ALA A O 1
ATOM 578 N N . LEU A 1 69 ? 8.164 7.629 -11.214 1.00 90.94 69 LEU A N 1
ATOM 579 C CA . LEU A 1 69 ? 8.091 6.648 -10.122 1.00 90.94 69 LEU A CA 1
ATOM 580 C C . LEU A 1 69 ? 7.079 7.012 -9.035 1.00 90.94 69 LEU A C 1
ATOM 582 O O . LEU A 1 69 ? 6.615 6.127 -8.320 1.00 90.94 69 LEU A O 1
ATOM 586 N N . HIS A 1 70 ? 6.780 8.297 -8.861 1.00 84.62 70 HIS A N 1
ATOM 587 C CA . HIS A 1 70 ? 6.037 8.777 -7.703 1.00 84.62 70 HIS A CA 1
ATOM 588 C C . HIS A 1 70 ? 4.581 9.075 -8.042 1.00 84.62 70 HIS A C 1
ATOM 590 O O . HIS A 1 70 ? 4.263 9.706 -9.052 1.00 84.62 70 HIS A O 1
ATOM 596 N N . PHE A 1 71 ? 3.673 8.707 -7.137 1.00 84.69 71 PHE A N 1
ATOM 597 C CA . PHE A 1 71 ? 2.342 9.301 -7.170 1.00 84.69 71 PHE A CA 1
ATOM 598 C C . PHE A 1 71 ? 2.389 10.773 -6.769 1.00 84.69 71 PHE A C 1
ATOM 600 O O . PHE A 1 71 ? 3.300 11.258 -6.098 1.00 84.69 71 PHE A O 1
ATOM 607 N N . GLN A 1 72 ? 1.322 11.479 -7.131 1.00 86.06 72 GLN A N 1
ATOM 608 C CA . GLN A 1 72 ? 1.052 12.809 -6.607 1.00 86.06 72 GLN A CA 1
ATOM 609 C C . GLN A 1 72 ? 1.043 12.784 -5.070 1.00 86.06 72 GLN A C 1
ATOM 611 O O . GLN A 1 72 ? 0.526 11.843 -4.465 1.00 86.06 72 GLN A O 1
ATOM 616 N N . TRP A 1 73 ? 1.553 13.841 -4.432 1.00 86.44 73 TRP A N 1
ATOM 617 C CA . TRP A 1 73 ? 1.716 13.915 -2.970 1.00 86.44 73 TRP A CA 1
ATOM 618 C C . TRP A 1 73 ? 0.415 13.661 -2.185 1.00 86.44 73 TRP A C 1
ATOM 620 O O . TRP A 1 73 ? 0.449 13.154 -1.065 1.00 86.44 73 TRP A O 1
ATOM 630 N N . TRP A 1 74 ? -0.738 14.000 -2.771 1.00 88.12 74 TRP A N 1
ATOM 631 C CA . TRP A 1 74 ? -2.059 13.795 -2.175 1.00 88.12 74 TRP A CA 1
ATOM 632 C C . TRP A 1 74 ? -2.577 12.358 -2.332 1.00 88.12 74 TRP A C 1
ATOM 634 O O . TRP A 1 74 ? -3.493 11.962 -1.610 1.00 88.12 74 TRP A O 1
ATOM 644 N N . GLY A 1 75 ? -2.000 11.565 -3.242 1.00 89.75 75 GLY A N 1
ATOM 645 C CA . GLY A 1 75 ? -2.418 10.192 -3.525 1.00 89.75 75 GLY A CA 1
ATOM 646 C C . GLY A 1 75 ? -2.329 9.311 -2.285 1.00 89.75 75 GLY A C 1
ATOM 647 O O . GLY A 1 75 ? -3.314 8.681 -1.907 1.00 89.75 75 GLY A O 1
ATOM 648 N N . GLY A 1 76 ? -1.196 9.351 -1.583 1.00 92.31 76 GLY A N 1
ATOM 649 C CA . GLY A 1 76 ? -0.991 8.590 -0.350 1.00 92.31 76 GLY A CA 1
ATOM 650 C C . GLY A 1 76 ? -2.036 8.855 0.732 1.00 92.31 76 GLY A C 1
ATOM 651 O O . GLY A 1 76 ? -2.717 7.912 1.142 1.00 92.31 76 GLY A O 1
ATOM 652 N N . PRO A 1 77 ? -2.233 10.114 1.168 1.00 95.25 77 PRO A N 1
ATOM 653 C CA . PRO A 1 77 ? -3.286 10.462 2.117 1.00 95.25 77 PRO A CA 1
ATOM 654 C C . PRO A 1 77 ? -4.679 9.962 1.711 1.00 95.25 77 PRO A C 1
ATOM 656 O O . PRO A 1 77 ? -5.398 9.427 2.555 1.00 95.25 77 PRO A O 1
ATOM 659 N N . ILE A 1 78 ? -5.053 10.073 0.429 1.00 95.06 78 ILE A N 1
ATOM 660 C CA . ILE A 1 78 ? -6.355 9.591 -0.058 1.00 95.06 78 ILE A CA 1
ATOM 661 C C . ILE A 1 78 ? -6.444 8.063 0.004 1.00 95.06 78 ILE A C 1
ATOM 663 O O . ILE A 1 78 ? -7.431 7.536 0.515 1.00 95.06 78 ILE A O 1
ATOM 667 N N . LEU A 1 79 ? -5.433 7.335 -0.474 1.00 94.94 79 LEU A N 1
ATOM 668 C CA . LEU A 1 79 ? -5.444 5.868 -0.482 1.00 94.94 79 LEU A CA 1
ATOM 669 C C . LEU A 1 79 ? -5.462 5.288 0.939 1.00 94.94 79 LEU A C 1
ATOM 671 O O . LEU A 1 79 ? -6.185 4.327 1.214 1.00 94.94 79 LEU A O 1
ATOM 675 N N . VAL A 1 80 ? -4.725 5.904 1.865 1.00 97.38 80 VAL A N 1
ATOM 676 C CA . VAL A 1 80 ? -4.757 5.548 3.288 1.00 97.38 80 VAL A CA 1
ATOM 677 C C . VAL A 1 80 ? -6.140 5.834 3.882 1.00 97.38 80 VAL A C 1
ATOM 679 O O . VAL A 1 80 ? -6.713 4.964 4.541 1.00 97.38 80 VAL A O 1
ATOM 682 N N . ALA A 1 81 ? -6.732 6.998 3.598 1.00 98.06 81 ALA A N 1
ATOM 683 C CA . ALA A 1 81 ? -8.079 7.327 4.062 1.00 98.06 81 ALA A CA 1
ATOM 684 C C . ALA A 1 81 ? -9.133 6.339 3.533 1.00 98.06 81 ALA A C 1
ATOM 686 O O . ALA A 1 81 ? -9.957 5.862 4.313 1.00 98.06 81 ALA A O 1
ATOM 687 N N . LEU A 1 82 ? -9.076 5.957 2.252 1.00 97.06 82 LEU A N 1
ATOM 688 C CA . LEU A 1 82 ? -9.983 4.964 1.661 1.00 97.06 82 LEU A CA 1
ATOM 689 C C . LEU A 1 82 ? -9.911 3.601 2.363 1.00 97.06 82 LEU A C 1
ATOM 691 O O . LEU A 1 82 ? -10.931 2.925 2.486 1.00 97.06 82 LEU A O 1
ATOM 695 N N . ASN A 1 83 ? -8.738 3.214 2.874 1.00 97.75 83 ASN A N 1
ATOM 696 C CA . ASN A 1 83 ? -8.588 2.000 3.674 1.00 97.75 83 ASN A CA 1
ATOM 697 C C . ASN A 1 83 ? -9.173 2.134 5.087 1.00 97.75 83 ASN A C 1
ATOM 699 O O . ASN A 1 83 ? -9.695 1.156 5.622 1.00 97.75 83 ASN A O 1
ATOM 703 N N . ILE A 1 84 ? -9.088 3.319 5.696 1.00 98.31 84 ILE A N 1
ATOM 704 C CA . ILE A 1 84 ? -9.489 3.567 7.090 1.00 98.31 84 ILE A CA 1
ATOM 705 C C . ILE A 1 84 ? -10.995 3.835 7.223 1.00 98.31 84 ILE A C 1
ATOM 707 O O . ILE A 1 84 ? -11.618 3.379 8.183 1.00 98.31 84 ILE A O 1
ATOM 711 N N . VAL A 1 85 ? -11.599 4.558 6.274 1.00 98.44 85 VAL A N 1
ATOM 712 C CA . VAL A 1 85 ? -13.001 5.013 6.337 1.00 98.44 85 VAL A CA 1
ATOM 713 C C . VAL A 1 85 ? -13.996 3.879 6.636 1.00 98.44 85 VAL A C 1
ATOM 715 O O . VAL A 1 85 ? -14.805 4.056 7.551 1.00 98.44 85 VAL A O 1
ATOM 718 N N . PRO A 1 86 ? -13.940 2.698 5.982 1.00 97.69 86 PRO A N 1
ATOM 719 C CA . PRO A 1 86 ? -14.852 1.596 6.298 1.00 97.69 86 PRO A CA 1
ATOM 720 C C . PRO A 1 86 ? -14.788 1.155 7.767 1.00 97.69 86 PRO A C 1
ATOM 722 O O . PRO A 1 86 ? -15.815 0.832 8.368 1.00 97.69 86 PRO A O 1
ATOM 725 N N . TRP A 1 87 ? -13.603 1.193 8.381 1.00 97.94 87 TRP A N 1
ATOM 726 C CA . TRP A 1 87 ? -13.410 0.816 9.781 1.00 97.94 87 TRP A CA 1
ATOM 727 C C . TRP A 1 87 ? -13.891 1.883 10.749 1.00 97.94 87 TRP A C 1
ATOM 729 O O . TRP A 1 87 ? -14.459 1.538 11.781 1.00 97.94 87 TRP A O 1
ATOM 739 N N . VAL A 1 88 ? -13.731 3.164 10.411 1.00 98.38 88 VAL A N 1
ATOM 740 C CA . VAL A 1 88 ? -14.303 4.266 11.200 1.00 98.38 88 VAL A CA 1
ATOM 741 C C . VAL A 1 88 ? -15.826 4.165 11.219 1.00 98.38 88 VAL A C 1
ATOM 743 O O . VAL A 1 88 ? -16.426 4.217 12.291 1.00 98.38 88 VAL A O 1
ATOM 746 N N . LEU A 1 89 ? -16.449 3.943 10.058 1.00 98.44 89 LEU A N 1
ATOM 747 C CA . LEU A 1 89 ? -17.901 3.773 9.952 1.00 98.44 89 LEU A CA 1
ATOM 748 C C . LEU A 1 89 ? -18.386 2.529 10.707 1.00 98.44 89 LEU A C 1
ATOM 750 O O . LEU A 1 89 ? -19.383 2.594 11.424 1.00 98.44 89 LEU A O 1
ATOM 754 N N . THR A 1 90 ? -17.654 1.417 10.605 1.00 97.62 90 THR A N 1
ATOM 755 C CA . THR A 1 90 ? -17.972 0.178 11.332 1.00 97.62 90 THR A CA 1
ATOM 756 C C . THR A 1 90 ? -17.848 0.365 12.844 1.00 97.62 90 THR A C 1
ATOM 758 O O . THR A 1 90 ? -18.741 -0.027 13.593 1.0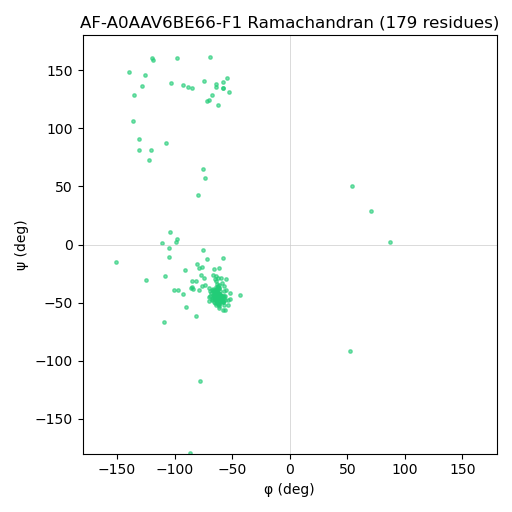0 97.62 90 THR A O 1
ATOM 761 N N . ALA A 1 91 ? -16.770 0.998 13.312 1.00 97.44 91 ALA A N 1
ATOM 762 C CA . ALA A 1 91 ? -16.565 1.294 14.725 1.00 97.44 91 ALA A CA 1
ATOM 763 C C . ALA A 1 91 ? -17.655 2.227 15.266 1.00 97.44 91 ALA A C 1
ATOM 765 O O . ALA A 1 91 ? -18.169 1.990 16.358 1.00 97.44 91 ALA A O 1
ATOM 766 N N . TRP A 1 92 ? -18.044 3.243 14.490 1.00 98.00 92 TRP A N 1
ATOM 767 C CA . TRP A 1 92 ? -19.141 4.142 14.836 1.00 98.00 92 TRP A CA 1
ATOM 768 C C . TRP A 1 92 ? -20.472 3.393 14.956 1.00 98.00 92 TRP A C 1
ATOM 770 O O . TRP A 1 92 ? -21.115 3.478 15.998 1.00 98.00 92 TRP A O 1
ATOM 780 N N . ALA A 1 93 ? -20.842 2.584 13.959 1.00 98.38 93 ALA A N 1
ATOM 781 C CA . ALA A 1 93 ? -22.077 1.802 13.985 1.00 98.38 93 ALA A CA 1
ATOM 782 C C . ALA A 1 93 ? -22.136 0.829 15.179 1.00 98.38 93 ALA A C 1
ATOM 784 O O . ALA A 1 93 ? -23.149 0.752 15.878 1.00 98.38 93 ALA A O 1
ATOM 785 N N . LEU A 1 94 ? -21.035 0.123 15.463 1.00 97.62 94 LEU A N 1
ATOM 786 C CA . LEU A 1 94 ? -20.945 -0.786 16.607 1.00 97.62 94 LEU A CA 1
ATOM 787 C C . LEU A 1 94 ? -21.029 -0.031 17.939 1.00 97.62 94 LEU A C 1
ATOM 789 O O . LEU A 1 94 ? -21.776 -0.447 18.827 1.00 97.62 94 LEU A O 1
ATOM 793 N N . ALA A 1 95 ? -20.339 1.102 18.073 1.00 96.94 95 ALA A N 1
ATOM 794 C CA . ALA A 1 95 ? -20.430 1.940 19.264 1.00 96.94 95 ALA A CA 1
ATOM 795 C C . ALA A 1 95 ? -21.864 2.451 19.486 1.00 96.94 95 ALA A C 1
ATOM 797 O O . ALA A 1 95 ? -22.382 2.357 20.600 1.00 96.94 95 ALA A O 1
ATOM 798 N N . SER A 1 96 ? -22.537 2.909 18.426 1.00 97.50 96 SER A N 1
ATOM 799 C CA . SER A 1 96 ? -23.933 3.359 18.465 1.00 97.50 96 SER A CA 1
ATOM 800 C C . SER A 1 96 ? -24.923 2.246 18.821 1.00 97.50 96 SER A C 1
ATOM 802 O O . SER A 1 96 ? -25.954 2.529 19.421 1.00 97.50 96 SER A O 1
ATOM 804 N N . SER A 1 97 ? -24.604 0.982 18.522 1.00 97.38 97 SER A N 1
ATOM 805 C CA . SER A 1 97 ? -25.413 -0.178 18.938 1.00 97.38 97 SER A CA 1
ATOM 806 C C . SER A 1 97 ? -25.269 -0.547 20.425 1.00 97.38 97 SER A C 1
ATOM 808 O O . SER A 1 97 ? -25.938 -1.459 20.907 1.00 97.38 97 SER A O 1
ATOM 810 N N . GLY A 1 98 ? -24.385 0.134 21.164 1.00 96.56 98 GLY A N 1
ATOM 811 C CA . GLY A 1 98 ? -24.090 -0.154 22.570 1.00 96.56 98 GLY A CA 1
ATOM 812 C C . GLY A 1 98 ? -23.010 -1.219 22.784 1.00 96.56 98 GLY A C 1
ATOM 813 O O . GLY A 1 98 ? -22.693 -1.545 23.933 1.00 96.56 98 GLY A O 1
ATOM 814 N N . ALA A 1 99 ? -22.403 -1.746 21.714 1.00 96.25 99 ALA A N 1
ATOM 815 C CA . ALA A 1 99 ? -21.291 -2.680 21.832 1.00 96.25 99 ALA A CA 1
ATOM 816 C C . ALA A 1 99 ? -20.078 -1.994 22.487 1.00 96.25 99 ALA A C 1
ATOM 818 O O . ALA A 1 99 ? -19.700 -0.870 22.147 1.00 96.25 99 ALA A O 1
ATOM 819 N N . ARG A 1 100 ? -19.439 -2.685 23.438 1.00 94.81 100 ARG A N 1
ATOM 820 C CA . ARG A 1 100 ? -18.281 -2.177 24.191 1.00 94.81 100 ARG A CA 1
ATOM 821 C C . ARG A 1 100 ? -17.008 -2.881 23.738 1.00 94.81 100 ARG A C 1
ATOM 823 O O . ARG A 1 100 ? -16.611 -3.896 24.311 1.00 94.81 100 ARG A O 1
ATOM 830 N N . LEU A 1 101 ? -16.383 -2.336 22.699 1.00 95.56 101 LEU A N 1
ATOM 831 C CA . LEU A 1 101 ? -15.135 -2.832 22.120 1.00 95.56 101 LEU A CA 1
ATOM 832 C C . LEU A 1 101 ? -14.030 -1.766 22.228 1.00 95.56 101 LEU A C 1
ATOM 834 O O . LEU A 1 101 ? -14.327 -0.579 22.371 1.00 95.56 101 LEU A O 1
ATOM 838 N N . PRO A 1 102 ? -12.746 -2.157 22.163 1.00 96.25 102 PRO A N 1
ATOM 839 C CA . PRO A 1 102 ? -11.615 -1.227 22.168 1.00 96.25 102 PRO A CA 1
ATOM 840 C C . PRO A 1 102 ? -11.456 -0.516 20.808 1.00 96.25 102 PRO A C 1
ATOM 842 O O . PRO A 1 102 ? -10.454 -0.690 20.117 1.00 96.25 102 PRO A O 1
ATOM 845 N N . TYR A 1 103 ? -12.445 0.298 20.426 1.00 96.81 103 TYR A N 1
ATOM 846 C CA . TYR A 1 103 ? -12.504 0.972 19.123 1.00 96.81 103 TYR A CA 1
ATOM 847 C C . TYR A 1 103 ? -11.292 1.862 18.857 1.00 96.81 103 TYR A C 1
ATOM 849 O O . TYR A 1 103 ? -10.685 1.769 17.797 1.00 96.81 103 TYR A O 1
ATOM 857 N N . LEU A 1 104 ? -10.917 2.707 19.821 1.00 97.25 104 LEU A N 1
ATOM 858 C CA . LEU A 1 104 ? -9.836 3.671 19.629 1.00 97.25 104 LEU A CA 1
ATOM 859 C C . LEU A 1 104 ? -8.467 2.984 19.442 1.00 97.25 104 LEU A C 1
ATOM 861 O O . LEU A 1 104 ? -7.816 3.275 18.439 1.00 97.25 104 LEU A O 1
ATOM 865 N N . PRO A 1 105 ? -8.040 2.029 20.300 1.00 97.69 105 PRO A N 1
ATOM 866 C CA . PRO A 1 105 ? -6.825 1.256 20.040 1.00 97.69 105 PRO A CA 1
ATOM 867 C C . PRO A 1 105 ? -6.845 0.512 18.702 1.00 97.69 105 PRO A C 1
ATOM 869 O O . PRO A 1 105 ? -5.831 0.493 18.007 1.00 97.69 105 PRO A O 1
ATOM 872 N N . PHE A 1 106 ? -7.992 -0.066 18.326 1.00 98.12 106 PHE A N 1
ATOM 873 C CA . PHE A 1 106 ? -8.143 -0.744 17.040 1.00 98.12 106 PHE A CA 1
ATOM 874 C C . PHE A 1 106 ? -7.927 0.227 15.871 1.00 98.12 106 PHE A C 1
ATOM 876 O O . PHE A 1 106 ? -7.088 -0.028 15.013 1.00 98.12 106 PHE A O 1
ATOM 883 N N . LEU A 1 107 ? -8.633 1.363 15.854 1.00 98.44 107 LEU A N 1
ATOM 884 C CA . LEU A 1 107 ? -8.557 2.342 14.767 1.00 98.44 107 LEU A CA 1
ATOM 885 C C . LEU A 1 107 ? -7.165 2.966 14.642 1.00 98.44 107 LEU A C 1
ATOM 887 O O . LEU A 1 107 ? -6.671 3.109 13.525 1.00 98.44 107 LEU A O 1
ATOM 891 N N . ILE A 1 108 ? -6.514 3.298 15.762 1.00 98.50 108 ILE A N 1
ATOM 892 C CA . ILE A 1 108 ? -5.139 3.819 15.757 1.00 98.50 108 ILE A CA 1
ATOM 893 C C . ILE A 1 108 ? -4.191 2.777 15.164 1.00 98.50 108 ILE A C 1
ATOM 895 O O . ILE A 1 108 ? -3.454 3.085 14.230 1.00 98.50 108 ILE A O 1
ATOM 899 N N . SER A 1 109 ? -4.235 1.541 15.667 1.00 98.56 109 SER A N 1
ATOM 900 C CA . SER A 1 109 ? -3.347 0.477 15.196 1.00 98.56 109 SER A CA 1
ATOM 901 C C . SER A 1 109 ? -3.563 0.179 13.713 1.00 98.56 109 SER A C 1
ATOM 903 O O . SER A 1 109 ? -2.600 0.108 12.956 1.00 98.56 109 SER A O 1
ATOM 905 N N . PHE A 1 110 ? -4.823 0.092 13.277 1.00 98.69 110 PHE A N 1
ATOM 906 C CA . PHE A 1 110 ? -5.171 -0.109 11.874 1.00 98.69 110 PHE A CA 1
ATOM 907 C C . PHE A 1 110 ? -4.611 1.019 10.997 1.00 98.69 110 PHE A C 1
ATOM 909 O O . PHE A 1 110 ? -3.959 0.758 9.989 1.00 98.69 110 PHE A O 1
ATOM 916 N N . SER A 1 111 ? -4.830 2.275 11.400 1.00 98.56 111 SER A N 1
ATOM 917 C CA . SER A 1 111 ? -4.40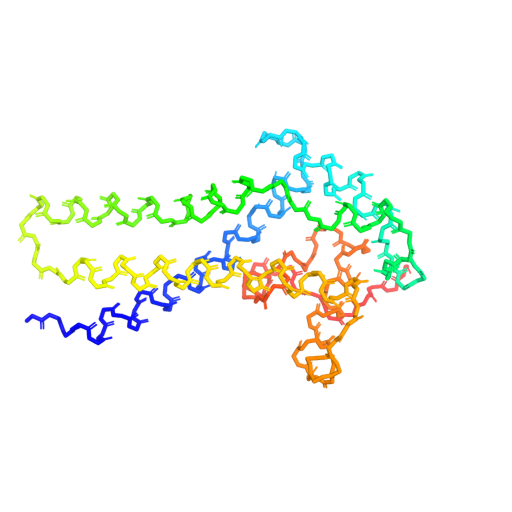8 3.458 10.638 1.00 98.56 111 SER A CA 1
ATOM 918 C C . SER A 1 111 ? -2.889 3.547 10.517 1.00 98.56 111 SER A C 1
ATOM 920 O O . SER A 1 111 ? -2.369 3.844 9.441 1.00 98.56 111 SER A O 1
ATOM 922 N N . VAL A 1 112 ? -2.167 3.243 11.601 1.00 98.69 112 VAL A N 1
ATOM 923 C CA . VAL A 1 112 ? -0.701 3.185 11.606 1.00 98.69 112 VAL A CA 1
ATOM 924 C C . VAL A 1 112 ? -0.213 2.084 10.671 1.00 98.69 112 VAL A C 1
ATOM 926 O O . VAL A 1 112 ? 0.632 2.348 9.820 1.00 98.69 112 VAL A O 1
ATOM 929 N N . THR A 1 113 ? -0.760 0.869 10.763 1.00 98.75 113 THR A N 1
ATOM 930 C CA . THR A 1 113 ? -0.337 -0.235 9.894 1.00 98.75 113 THR A CA 1
ATOM 931 C C . THR A 1 113 ? -0.656 0.021 8.420 1.00 98.75 113 THR A C 1
ATOM 933 O O . THR A 1 113 ? 0.207 -0.223 7.583 1.00 98.75 113 THR A O 1
ATOM 936 N N . ALA A 1 114 ? -1.831 0.562 8.086 1.00 98.62 114 ALA A N 1
ATOM 937 C CA . ALA A 1 114 ? -2.182 0.918 6.708 1.00 98.62 114 ALA A CA 1
ATOM 938 C C . ALA A 1 114 ? -1.263 2.020 6.145 1.00 98.62 114 ALA A C 1
ATOM 940 O O . ALA A 1 114 ? -0.814 1.937 5.003 1.00 98.62 114 ALA A O 1
ATOM 941 N N . SER A 1 115 ? -0.915 3.020 6.963 1.00 98.50 115 SER A N 1
ATOM 942 C CA . SER A 1 115 ? 0.034 4.075 6.576 1.00 98.50 115 SER A CA 1
ATOM 943 C C . SER A 1 115 ? 1.443 3.524 6.354 1.00 98.50 115 SER A C 1
ATOM 945 O O . SER A 1 115 ? 2.086 3.849 5.359 1.00 98.50 115 SER A O 1
ATOM 947 N N . LEU A 1 116 ? 1.920 2.653 7.250 1.00 98.56 116 LEU A N 1
ATOM 948 C CA . LEU A 1 116 ? 3.215 1.984 7.102 1.00 98.56 116 LEU A CA 1
ATOM 949 C C . LEU A 1 116 ? 3.248 1.069 5.877 1.00 98.56 116 LEU A C 1
ATOM 951 O O . LEU A 1 116 ? 4.275 1.002 5.208 1.00 98.56 116 LEU A O 1
ATOM 955 N N . TYR A 1 117 ? 2.137 0.399 5.561 1.00 98.56 117 TYR A N 1
ATOM 956 C CA . TYR A 1 117 ? 2.012 -0.382 4.335 1.00 98.56 117 TYR A CA 1
ATOM 957 C C . TYR A 1 117 ? 2.172 0.512 3.104 1.00 98.56 117 TYR A C 1
ATOM 959 O O . TYR A 1 117 ? 2.976 0.193 2.237 1.00 98.56 117 TYR A O 1
ATOM 967 N N . TYR A 1 118 ? 1.470 1.649 3.039 1.00 97.44 118 TYR A N 1
ATOM 968 C CA . TYR A 1 118 ? 1.602 2.592 1.923 1.00 97.44 118 TYR A CA 1
ATOM 969 C C . TYR A 1 118 ? 3.039 3.114 1.774 1.00 97.44 118 TYR A C 1
ATOM 971 O O . TYR A 1 118 ? 3.605 3.075 0.685 1.00 97.44 118 TYR A O 1
ATOM 979 N N . VAL A 1 119 ? 3.663 3.546 2.875 1.00 97.06 119 VAL A N 1
ATOM 980 C CA . VAL A 1 119 ? 5.061 4.008 2.859 1.00 97.06 119 VAL A CA 1
ATOM 981 C C . VAL A 1 119 ? 5.998 2.888 2.409 1.00 97.06 119 VAL A C 1
ATOM 983 O O . VAL A 1 119 ? 6.897 3.128 1.606 1.00 97.06 119 VAL A O 1
ATOM 986 N N . GLY A 1 120 ? 5.789 1.664 2.896 1.00 96.62 120 GLY A N 1
ATOM 987 C CA . GLY A 1 120 ? 6.548 0.492 2.473 1.00 96.62 120 GLY A CA 1
ATOM 988 C C . GLY A 1 120 ? 6.378 0.199 0.983 1.00 96.62 120 GLY A C 1
ATOM 989 O O . GLY A 1 120 ? 7.370 -0.060 0.312 1.00 96.62 120 GLY A O 1
ATOM 990 N N . TYR A 1 121 ? 5.153 0.285 0.467 1.00 96.75 121 TYR A N 1
A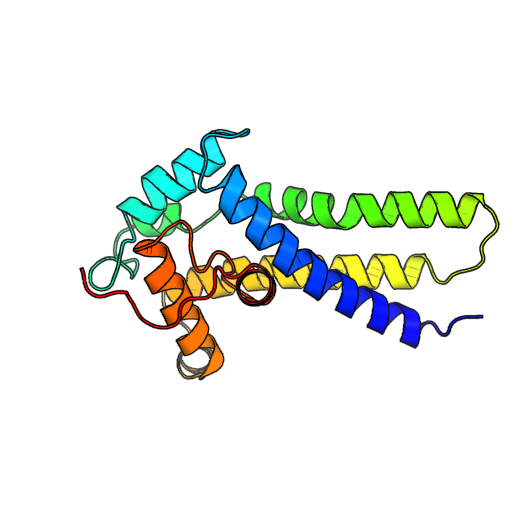TOM 991 C CA . TYR A 1 121 ? 4.822 0.102 -0.943 1.00 96.75 121 TYR A CA 1
ATOM 992 C C . TYR A 1 121 ? 5.585 1.092 -1.827 1.00 96.75 121 TYR A C 1
ATOM 994 O O . TYR A 1 121 ? 6.370 0.654 -2.667 1.00 96.75 121 TYR A O 1
ATOM 1002 N N . GLU A 1 122 ? 5.451 2.394 -1.562 1.00 95.56 122 GLU A N 1
ATOM 1003 C CA . GLU A 1 122 ? 6.148 3.448 -2.312 1.00 95.56 122 GLU A CA 1
ATOM 1004 C C . GLU A 1 122 ? 7.670 3.302 -2.213 1.00 95.56 122 GLU A C 1
ATOM 1006 O O . GLU A 1 122 ? 8.386 3.389 -3.206 1.00 95.56 122 GLU A O 1
ATOM 1011 N N . SER A 1 123 ? 8.185 3.048 -1.005 1.00 94.44 123 SER A N 1
ATOM 1012 C CA . SER A 1 123 ? 9.632 2.976 -0.771 1.00 94.44 123 SER A CA 1
ATOM 1013 C C . SER A 1 123 ? 10.250 1.782 -1.487 1.00 94.44 123 SER A C 1
ATOM 1015 O O . SER A 1 123 ? 11.294 1.898 -2.124 1.00 94.44 123 SER A O 1
ATOM 1017 N N . ILE A 1 124 ? 9.617 0.613 -1.377 1.00 95.69 124 ILE A N 1
ATOM 1018 C CA . ILE A 1 124 ? 10.112 -0.608 -2.005 1.00 95.69 124 ILE A CA 1
ATOM 1019 C C . ILE A 1 124 ? 9.989 -0.502 -3.527 1.00 95.69 124 ILE A C 1
ATOM 1021 O O . ILE A 1 124 ? 10.955 -0.845 -4.204 1.00 95.69 124 ILE A O 1
ATOM 1025 N N . HIS A 1 125 ? 8.879 0.027 -4.057 1.00 96.31 125 HIS A N 1
ATOM 1026 C CA . HIS A 1 125 ? 8.727 0.336 -5.484 1.00 96.31 125 HIS A CA 1
ATOM 1027 C C . HIS A 1 125 ? 9.863 1.231 -5.990 1.00 96.31 125 HIS A C 1
ATOM 1029 O O . HIS A 1 125 ? 10.583 0.857 -6.919 1.00 96.31 125 HIS A O 1
ATOM 1035 N N . TYR A 1 126 ? 10.102 2.348 -5.301 1.00 95.38 126 TYR A N 1
ATOM 1036 C CA . TYR A 1 126 ? 11.178 3.273 -5.629 1.00 95.38 126 TYR A CA 1
ATOM 1037 C C . TYR A 1 126 ? 12.547 2.587 -5.613 1.00 95.38 126 TYR A C 1
ATOM 1039 O O . TYR A 1 126 ? 13.288 2.681 -6.586 1.00 95.38 126 TYR A O 1
ATOM 1047 N N . PHE A 1 127 ? 12.890 1.835 -4.561 1.00 94.94 127 PHE A N 1
ATOM 1048 C CA . PHE A 1 127 ? 14.194 1.166 -4.470 1.00 94.94 127 PHE A CA 1
ATOM 1049 C C . PHE A 1 127 ? 14.390 0.055 -5.506 1.00 94.94 127 PHE A C 1
ATOM 1051 O O . PHE A 1 127 ? 15.530 -0.241 -5.868 1.00 94.94 127 PHE A O 1
ATOM 1058 N N . MET A 1 128 ? 13.321 -0.578 -6.001 1.00 95.38 128 MET A N 1
ATOM 1059 C CA . MET A 1 128 ? 13.442 -1.536 -7.106 1.00 95.38 128 MET A CA 1
ATOM 1060 C C . MET A 1 128 ? 13.956 -0.854 -8.378 1.00 95.38 128 MET A C 1
ATOM 1062 O O . MET A 1 128 ? 14.821 -1.422 -9.054 1.00 95.38 128 MET A O 1
ATOM 1066 N N . HIS A 1 129 ? 13.437 0.344 -8.661 1.00 95.75 129 HIS A N 1
ATOM 1067 C CA . HIS A 1 129 ? 13.743 1.154 -9.838 1.00 95.75 129 HIS A CA 1
ATOM 1068 C C . HIS A 1 129 ? 15.000 2.026 -9.669 1.00 95.75 129 HIS A C 1
ATOM 1070 O O . HIS A 1 129 ? 15.733 2.227 -10.635 1.00 95.75 129 HIS A O 1
ATOM 1076 N N . LYS A 1 130 ? 15.308 2.481 -8.450 1.00 93.94 130 LYS A N 1
ATOM 1077 C CA . LYS A 1 130 ? 16.496 3.278 -8.115 1.00 93.94 130 LYS A CA 1
ATOM 1078 C C . LYS A 1 130 ? 17.225 2.705 -6.889 1.00 93.94 130 LYS A C 1
ATOM 1080 O O . LYS A 1 130 ? 17.038 3.187 -5.766 1.00 93.94 130 LYS A O 1
ATOM 1085 N N . PRO A 1 131 ? 18.055 1.666 -7.092 1.00 90.62 131 PRO A N 1
ATOM 1086 C CA . PRO A 1 131 ? 18.836 1.047 -6.025 1.00 90.62 131 PRO A CA 1
ATOM 1087 C C . PRO A 1 131 ? 19.755 2.069 -5.332 1.00 90.62 131 PRO A C 1
ATOM 1089 O O . PRO A 1 131 ? 20.391 2.895 -5.987 1.00 90.62 131 PRO A O 1
ATOM 1092 N N . ARG A 1 132 ? 19.789 2.046 -3.998 1.00 88.81 132 ARG A N 1
ATOM 1093 C CA . ARG A 1 132 ? 20.527 2.995 -3.138 1.00 88.81 132 ARG A CA 1
ATOM 1094 C C . ARG A 1 132 ? 20.979 2.401 -1.801 1.00 88.81 132 ARG A C 1
ATOM 1096 O O . ARG A 1 132 ? 21.774 3.028 -1.106 1.00 88.81 132 ARG A O 1
ATOM 1103 N N . LEU A 1 133 ? 20.434 1.256 -1.393 1.00 89.69 133 LEU A N 1
ATOM 1104 C CA . LEU A 1 133 ? 20.579 0.706 -0.048 1.00 89.69 133 LEU A CA 1
ATOM 1105 C C . LEU A 1 133 ? 20.989 -0.763 -0.130 1.00 89.69 133 LEU A C 1
ATOM 1107 O O . LEU A 1 133 ? 20.150 -1.666 -0.081 1.00 89.69 133 LEU A O 1
ATOM 1111 N N . ASP A 1 134 ? 22.301 -0.996 -0.145 1.00 88.50 134 ASP A N 1
ATOM 1112 C CA . ASP A 1 134 ? 22.943 -2.315 -0.189 1.00 88.50 134 ASP A CA 1
ATOM 1113 C C . ASP A 1 134 ? 22.304 -3.362 0.734 1.00 88.50 134 ASP A C 1
ATOM 1115 O O . ASP A 1 134 ? 22.122 -4.520 0.352 1.00 88.50 134 ASP A O 1
ATOM 1119 N N . LEU A 1 135 ? 21.969 -2.974 1.969 1.00 90.19 135 LEU A N 1
ATOM 1120 C CA . LEU A 1 135 ? 21.394 -3.888 2.955 1.00 90.19 135 LEU A CA 1
ATOM 1121 C C . LEU A 1 135 ? 20.021 -4.417 2.515 1.00 90.19 135 LEU A C 1
ATOM 1123 O O . LEU A 1 135 ? 19.748 -5.613 2.645 1.00 90.19 135 LEU A O 1
ATOM 1127 N N . ILE A 1 136 ? 19.171 -3.537 1.981 1.00 89.25 136 ILE A N 1
ATOM 1128 C CA . ILE A 1 136 ? 17.842 -3.898 1.479 1.00 89.25 136 ILE A CA 1
ATOM 1129 C C . ILE A 1 136 ? 17.998 -4.731 0.208 1.00 89.25 136 ILE A C 1
ATOM 1131 O O . ILE A 1 136 ? 17.393 -5.794 0.087 1.00 89.25 136 ILE A O 1
ATOM 1135 N N . GLU A 1 137 ? 18.876 -4.311 -0.697 1.00 89.19 137 GLU A N 1
ATOM 1136 C CA . GLU A 1 137 ? 19.077 -4.945 -2.002 1.00 89.19 137 GLU A CA 1
ATOM 1137 C C . GLU A 1 137 ? 19.605 -6.380 -1.916 1.00 89.19 137 GLU A C 1
ATOM 1139 O O . GLU A 1 137 ? 19.265 -7.234 -2.740 1.00 89.19 137 GLU A O 1
ATOM 1144 N N . ARG A 1 138 ? 20.398 -6.685 -0.884 1.00 91.94 138 ARG A N 1
ATOM 1145 C CA . ARG A 1 138 ? 20.910 -8.041 -0.630 1.00 91.94 138 ARG A CA 1
ATOM 1146 C C . ARG A 1 138 ? 19.850 -8.975 -0.038 1.00 91.94 138 ARG A C 1
ATOM 1148 O O . ARG A 1 138 ? 19.990 -10.204 -0.145 1.00 91.94 138 ARG A O 1
ATOM 1155 N N . SER A 1 139 ? 18.778 -8.432 0.547 1.00 95.94 139 SER A N 1
ATOM 1156 C CA . SER A 1 139 ? 17.695 -9.225 1.131 1.00 95.94 139 SER A CA 1
ATOM 1157 C C . SER A 1 139 ? 17.071 -10.156 0.091 1.00 95.94 139 SER A C 1
ATOM 1159 O O . SER A 1 139 ? 16.774 -9.772 -1.043 1.00 95.94 139 SER A O 1
ATOM 1161 N N . LYS A 1 140 ? 16.851 -11.420 0.475 1.00 96.00 140 LYS A N 1
ATOM 1162 C CA . LYS A 1 140 ? 16.169 -12.399 -0.386 1.00 96.00 140 LYS A CA 1
ATOM 1163 C C . LYS A 1 140 ? 14.745 -11.951 -0.712 1.00 96.00 140 LYS A C 1
ATOM 1165 O O . LYS A 1 140 ? 14.300 -12.137 -1.839 1.00 96.00 140 LYS A O 1
ATOM 1170 N N . TRP A 1 141 ? 14.067 -11.337 0.258 1.00 95.38 141 TRP A N 1
ATOM 1171 C CA . TRP A 1 141 ? 12.701 -10.857 0.082 1.00 95.38 141 TRP A CA 1
ATOM 1172 C C . TRP A 1 141 ? 12.634 -9.703 -0.916 1.00 95.38 141 TRP A C 1
ATOM 1174 O O . TRP A 1 141 ? 11.854 -9.759 -1.858 1.00 95.38 141 TRP A O 1
ATOM 1184 N N . PHE A 1 142 ? 13.521 -8.714 -0.786 1.00 96.38 142 PHE A N 1
ATOM 1185 C CA . PHE A 1 142 ? 13.583 -7.606 -1.737 1.00 96.38 142 PHE A CA 1
ATOM 1186 C C . PHE A 1 142 ? 13.882 -8.089 -3.159 1.00 96.38 142 PHE A C 1
ATOM 1188 O O . PHE A 1 142 ? 13.211 -7.681 -4.099 1.00 96.38 142 PHE A O 1
ATOM 1195 N N . ARG A 1 143 ? 14.838 -9.012 -3.335 1.00 95.69 143 ARG A N 1
ATOM 1196 C CA . ARG A 1 143 ? 15.137 -9.587 -4.658 1.00 95.69 143 ARG A CA 1
ATOM 1197 C C . ARG A 1 143 ? 13.957 -10.350 -5.254 1.00 95.69 143 ARG A C 1
ATOM 1199 O O . ARG A 1 143 ? 13.738 -10.269 -6.460 1.00 95.69 143 ARG A O 1
ATOM 1206 N N . PHE A 1 144 ? 13.195 -11.060 -4.422 1.00 96.69 144 PHE A N 1
ATOM 1207 C CA . PHE A 1 144 ? 11.950 -11.699 -4.840 1.00 96.69 144 PHE A CA 1
ATOM 1208 C C . PHE A 1 144 ? 10.923 -10.662 -5.308 1.00 96.69 144 PHE A C 1
ATOM 1210 O O . PHE A 1 144 ? 10.440 -10.773 -6.431 1.00 96.69 144 PHE A O 1
ATOM 1217 N N . LEU A 1 145 ? 10.655 -9.627 -4.507 1.00 97.44 145 LEU A N 1
ATOM 1218 C CA . LEU A 1 145 ? 9.713 -8.564 -4.862 1.00 97.44 145 LEU A CA 1
ATOM 1219 C C . LEU A 1 145 ? 10.153 -7.794 -6.115 1.00 97.44 145 LEU A C 1
ATOM 1221 O O . LEU A 1 145 ? 9.343 -7.543 -7.001 1.00 97.44 145 LEU A O 1
ATOM 1225 N N . LYS A 1 146 ? 11.448 -7.487 -6.249 1.00 96.00 146 LYS A N 1
ATOM 1226 C CA . LYS A 1 146 ? 12.008 -6.856 -7.449 1.00 96.00 146 LYS A CA 1
ATOM 1227 C C . LYS A 1 146 ? 11.745 -7.705 -8.686 1.00 96.00 146 LYS A C 1
ATOM 1229 O O . LYS A 1 146 ? 11.259 -7.191 -9.686 1.00 96.00 146 LYS A O 1
ATOM 1234 N N . ARG A 1 147 ? 12.021 -9.012 -8.624 1.00 95.00 147 ARG A N 1
ATOM 1235 C CA . ARG A 1 147 ? 11.744 -9.922 -9.743 1.00 95.00 147 ARG A CA 1
ATOM 1236 C C . ARG A 1 147 ? 10.246 -10.020 -10.039 1.00 95.00 147 ARG A C 1
ATOM 1238 O O . ARG A 1 147 ? 9.858 -10.031 -11.204 1.00 95.00 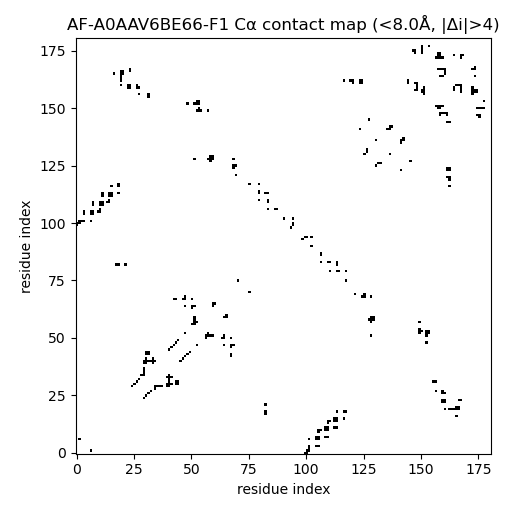147 ARG A O 1
ATOM 1245 N N . HIS A 1 148 ? 9.422 -10.087 -8.998 1.00 96.88 148 HIS A N 1
ATOM 1246 C CA . HIS A 1 148 ? 7.963 -10.091 -9.093 1.00 96.88 148 HIS A CA 1
ATOM 1247 C C . HIS A 1 148 ? 7.454 -8.855 -9.845 1.00 96.88 148 HIS A C 1
ATOM 1249 O O . HIS A 1 148 ? 6.714 -9.005 -10.817 1.00 96.88 148 HIS A O 1
ATOM 1255 N N . HIS A 1 149 ? 7.940 -7.663 -9.486 1.00 96.88 149 HIS A N 1
ATOM 1256 C CA . HIS A 1 149 ? 7.582 -6.410 -10.148 1.00 96.88 149 HIS A CA 1
ATOM 1257 C C . HIS A 1 149 ? 8.158 -6.296 -11.567 1.00 96.88 149 HIS A C 1
ATOM 1259 O O . HIS A 1 149 ? 7.471 -5.847 -12.474 1.00 96.88 149 HIS A O 1
ATOM 1265 N N . GLN A 1 150 ? 9.375 -6.780 -11.822 1.00 95.19 150 GLN A N 1
ATOM 1266 C CA . GLN A 1 150 ? 9.904 -6.856 -13.190 1.00 95.19 150 GLN A CA 1
ATOM 1267 C C . GLN A 1 150 ? 8.990 -7.687 -14.104 1.00 95.19 150 GLN A C 1
ATOM 1269 O O . GLN A 1 150 ? 8.682 -7.273 -15.213 1.00 95.19 150 GLN A O 1
ATOM 1274 N N . ILE A 1 151 ? 8.503 -8.842 -13.640 1.00 94.81 151 ILE A N 1
ATOM 1275 C CA . ILE A 1 151 ? 7.549 -9.652 -14.417 1.00 94.81 151 ILE A CA 1
ATOM 1276 C C . ILE A 1 151 ? 6.252 -8.871 -14.681 1.00 94.81 151 ILE A C 1
ATOM 1278 O O . ILE A 1 151 ? 5.694 -8.983 -15.770 1.00 94.81 151 ILE A O 1
ATOM 1282 N N . HIS A 1 152 ? 5.788 -8.068 -13.720 1.00 96.50 152 HIS A N 1
ATOM 1283 C CA . HIS A 1 152 ? 4.612 -7.212 -13.882 1.00 96.50 152 HIS A CA 1
ATOM 1284 C C . HIS A 1 152 ? 4.776 -6.185 -15.016 1.00 96.50 152 HIS A C 1
ATOM 1286 O O . HIS A 1 152 ? 3.855 -6.010 -15.807 1.00 96.50 152 HIS A O 1
ATOM 1292 N N . HIS A 1 153 ? 5.959 -5.580 -15.161 1.00 94.75 153 HIS A N 1
ATOM 1293 C CA . HIS A 1 153 ? 6.271 -4.671 -16.277 1.00 94.75 153 HIS A CA 1
ATOM 1294 C C . HIS A 1 153 ? 6.205 -5.326 -17.664 1.00 94.75 153 HIS A C 1
ATOM 1296 O O . HIS A 1 153 ? 6.029 -4.646 -18.670 1.00 94.75 153 HIS A O 1
ATOM 1302 N N . VAL A 1 154 ? 6.288 -6.658 -17.734 1.00 91.81 154 VAL A N 1
ATOM 1303 C CA . VAL A 1 154 ? 6.065 -7.428 -18.973 1.00 91.81 154 VAL A CA 1
ATOM 1304 C C . VAL A 1 154 ? 4.603 -7.869 -19.094 1.00 91.81 154 VAL A C 1
ATOM 1306 O O . VAL A 1 154 ? 3.999 -7.799 -20.163 1.00 91.81 154 VAL A O 1
ATOM 1309 N N . HIS A 1 155 ? 4.012 -8.326 -17.990 1.00 92.88 155 HIS A N 1
ATOM 1310 C CA . HIS A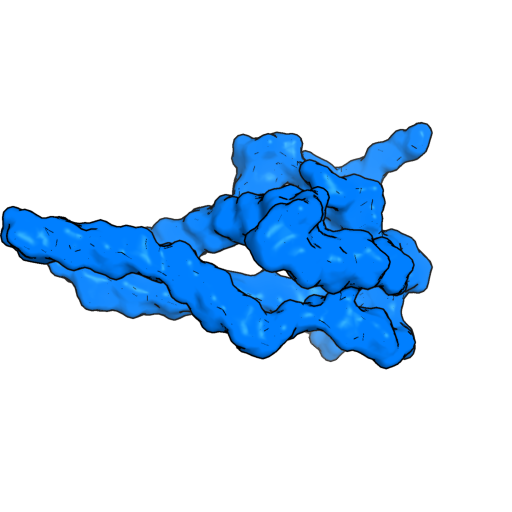 1 155 ? 2.640 -8.816 -17.916 1.00 92.88 155 HIS A CA 1
ATOM 1311 C C . HIS A 1 155 ? 1.828 -7.990 -16.923 1.00 92.88 155 HIS A C 1
ATOM 1313 O O . HIS A 1 155 ? 1.568 -8.421 -15.800 1.00 92.88 155 HIS A O 1
ATOM 1319 N N . MET A 1 156 ? 1.356 -6.832 -17.384 1.00 94.56 156 MET A N 1
ATOM 1320 C CA . MET A 1 156 ? 0.660 -5.821 -16.574 1.00 94.56 156 MET A CA 1
ATOM 1321 C C . MET A 1 156 ? -0.614 -6.317 -15.858 1.00 94.56 156 MET A C 1
ATOM 1323 O O . MET A 1 156 ? -1.153 -5.649 -14.982 1.00 94.56 156 MET A O 1
ATOM 1327 N N . ASN A 1 157 ? -1.122 -7.509 -16.187 1.00 95.12 157 ASN A N 1
ATOM 1328 C CA . ASN A 1 157 ? -2.266 -8.138 -15.518 1.00 95.12 157 ASN A CA 1
ATOM 1329 C C . ASN A 1 157 ? -1.890 -9.198 -14.457 1.00 95.12 157 ASN A C 1
ATOM 1331 O O . ASN A 1 157 ? -2.794 -9.833 -13.894 1.00 95.12 157 ASN A O 1
ATOM 1335 N N . ARG A 1 158 ? -0.592 -9.407 -14.209 1.00 96.81 158 ARG A N 1
ATOM 1336 C CA . ARG A 1 158 ? -0.004 -10.318 -13.214 1.00 96.81 158 ARG A CA 1
ATOM 1337 C C . ARG A 1 158 ? 0.844 -9.528 -12.222 1.00 96.81 158 ARG A C 1
ATOM 1339 O O . ARG A 1 158 ? 1.271 -8.429 -12.548 1.00 96.81 158 ARG A O 1
ATOM 1346 N N . ASN A 1 159 ? 1.117 -10.100 -11.051 1.00 98.00 159 ASN A N 1
ATOM 1347 C CA . ASN A 1 159 ? 2.050 -9.541 -10.067 1.00 98.00 159 ASN A CA 1
ATOM 1348 C C . ASN A 1 159 ? 1.751 -8.082 -9.666 1.00 98.00 159 ASN A C 1
ATOM 1350 O O . ASN A 1 159 ? 2.615 -7.210 -9.708 1.00 98.00 159 ASN A O 1
ATOM 1354 N N . LEU A 1 160 ? 0.497 -7.818 -9.311 1.00 98.31 160 LEU A N 1
ATOM 1355 C CA . LEU A 1 160 ? -0.030 -6.479 -9.045 1.00 98.31 160 LEU A CA 1
ATOM 1356 C C . LEU A 1 160 ? 0.345 -5.945 -7.653 1.00 98.31 160 LEU A C 1
ATOM 1358 O O . LEU A 1 160 ? 0.306 -4.746 -7.422 1.00 98.31 160 LEU A O 1
ATOM 1362 N N . ASN A 1 161 ? 0.710 -6.787 -6.698 1.00 98.62 161 ASN A N 1
ATOM 1363 C CA . ASN A 1 161 ? 1.271 -6.323 -5.436 1.00 98.62 161 ASN A CA 1
ATOM 1364 C C . ASN A 1 161 ? 2.777 -6.097 -5.571 1.00 98.62 161 ASN A C 1
ATOM 1366 O O . ASN A 1 161 ? 3.507 -6.960 -6.039 1.00 98.62 161 ASN A O 1
ATOM 1370 N N . VAL A 1 162 ? 3.262 -4.978 -5.068 1.00 97.94 162 VAL A N 1
ATOM 1371 C CA . VAL A 1 162 ? 4.666 -4.596 -4.974 1.00 97.94 162 VAL A CA 1
ATOM 1372 C C . VAL A 1 162 ? 5.233 -4.899 -3.585 1.00 97.94 162 VAL A C 1
ATOM 1374 O O . VAL A 1 162 ? 6.368 -5.363 -3.497 1.00 97.94 162 VAL A O 1
ATOM 1377 N N . LEU A 1 163 ? 4.470 -4.684 -2.501 1.00 97.75 163 LEU A N 1
ATOM 1378 C CA . LEU A 1 163 ? 4.982 -4.867 -1.130 1.00 97.75 163 LEU A CA 1
ATOM 1379 C C . LEU A 1 163 ? 4.772 -6.284 -0.580 1.00 97.75 163 LEU A C 1
ATOM 1381 O O . LEU A 1 163 ? 5.708 -6.918 -0.087 1.00 97.75 163 LEU A O 1
ATOM 1385 N N . LEU A 1 164 ? 3.529 -6.768 -0.619 1.00 98.19 164 LEU A N 1
ATOM 1386 C CA . LEU A 1 164 ? 3.145 -8.076 -0.093 1.00 98.19 164 LEU A CA 1
ATOM 1387 C C . LEU A 1 164 ? 2.220 -8.780 -1.096 1.00 98.19 164 LEU A C 1
ATOM 1389 O O . LEU A 1 164 ? 1.041 -8.428 -1.172 1.00 98.19 1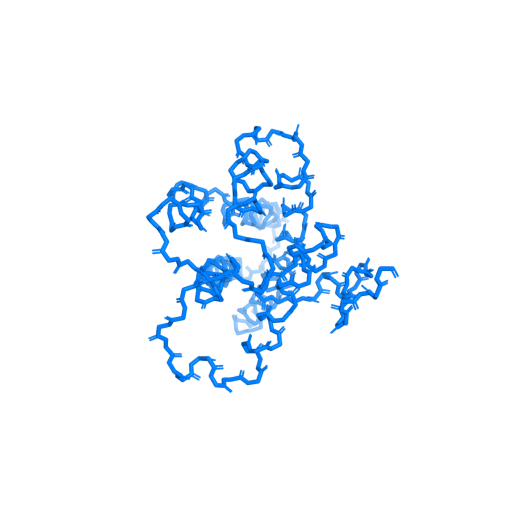64 LEU A O 1
ATOM 1393 N N . PRO A 1 165 ? 2.696 -9.804 -1.830 1.00 98.19 165 PRO A N 1
ATOM 1394 C CA . PRO A 1 165 ? 1.920 -10.486 -2.866 1.00 98.19 165 PRO A CA 1
ATOM 1395 C C . PRO A 1 165 ? 0.931 -11.517 -2.315 1.00 98.19 165 PRO A C 1
ATOM 1397 O O . PRO A 1 165 ? 0.788 -12.617 -2.847 1.00 98.19 165 PRO A O 1
ATOM 1400 N N . LEU A 1 166 ? 0.231 -11.161 -1.236 1.00 98.69 166 LEU A N 1
ATOM 1401 C CA . LEU A 1 166 ? -0.824 -11.985 -0.659 1.00 98.69 166 LEU A CA 1
ATOM 1402 C C . LEU A 1 166 ? -2.049 -12.021 -1.578 1.00 98.69 166 LEU A C 1
ATOM 1404 O O . LEU A 1 166 ? -2.543 -13.107 -1.874 1.00 98.69 166 LEU A O 1
ATOM 1408 N N . ALA A 1 167 ? -2.527 -10.870 -2.056 1.00 98.69 167 ALA A N 1
ATOM 1409 C CA . ALA A 1 167 ? -3.661 -10.842 -2.977 1.00 98.69 167 ALA A CA 1
ATOM 1410 C C . ALA A 1 167 ? -3.303 -11.469 -4.332 1.00 98.69 167 ALA A C 1
ATOM 1412 O O . ALA A 1 167 ? -4.094 -12.246 -4.857 1.00 98.69 167 ALA A O 1
ATOM 1413 N N . ASP A 1 168 ? -2.089 -11.252 -4.848 1.00 98.69 168 ASP A N 1
ATOM 1414 C CA . ASP A 1 168 ? -1.611 -11.976 -6.032 1.00 98.69 168 ASP A CA 1
ATOM 1415 C C . ASP A 1 168 ? -1.641 -13.500 -5.867 1.00 98.69 168 ASP A C 1
ATOM 1417 O O . ASP A 1 168 ? -2.067 -14.214 -6.780 1.00 98.69 168 ASP A O 1
ATOM 1421 N N . LEU A 1 169 ? -1.191 -14.001 -4.713 1.00 98.50 169 LEU A N 1
ATOM 1422 C CA . LEU A 1 169 ? -1.211 -15.426 -4.396 1.00 98.50 169 LEU A CA 1
ATOM 1423 C C . LEU A 1 169 ? -2.648 -15.959 -4.344 1.00 98.50 169 LEU A C 1
ATOM 1425 O O . LEU A 1 169 ? -2.954 -16.968 -4.976 1.00 98.50 169 LEU A O 1
ATOM 1429 N N . LEU A 1 170 ? -3.529 -15.282 -3.606 1.00 98.62 170 LEU A N 1
ATOM 1430 C CA . LEU A 1 170 ? -4.896 -15.746 -3.357 1.00 98.62 170 LEU A CA 1
ATOM 1431 C C . LEU A 1 170 ? -5.825 -15.583 -4.569 1.00 98.62 170 LEU A C 1
ATOM 1433 O O . LEU A 1 170 ? -6.752 -16.371 -4.731 1.00 98.62 170 LEU A O 1
ATOM 1437 N N . LEU A 1 171 ? -5.579 -14.592 -5.429 1.00 98.44 171 LEU A N 1
ATOM 1438 C CA . LEU A 1 171 ? -6.386 -14.304 -6.622 1.00 98.44 171 LEU A CA 1
ATOM 1439 C C . LEU A 1 171 ? -5.785 -14.893 -7.909 1.00 98.44 171 LEU A C 1
ATOM 1441 O O . LEU A 1 171 ? -6.311 -14.664 -8.999 1.00 98.44 171 LEU A O 1
ATOM 1445 N N . GLY A 1 172 ? -4.693 -15.657 -7.804 1.00 97.50 172 GLY A N 1
ATOM 1446 C CA . GLY A 1 172 ? -4.097 -16.375 -8.931 1.00 97.50 172 GLY A CA 1
ATOM 1447 C C . GLY A 1 172 ? -3.412 -15.472 -9.961 1.00 97.50 172 GLY A C 1
ATOM 1448 O O . GLY A 1 172 ? -3.368 -15.804 -11.149 1.00 97.50 172 GLY A O 1
ATOM 1449 N N . THR A 1 173 ? -2.887 -14.318 -9.540 1.00 97.94 173 THR A N 1
ATOM 1450 C CA . THR A 1 173 ? -2.095 -13.412 -10.391 1.00 97.94 173 THR A CA 1
ATOM 1451 C C . THR A 1 173 ? -0.595 -13.463 -10.111 1.00 97.94 173 THR A C 1
ATOM 1453 O O . THR A 1 173 ? 0.151 -12.844 -10.866 1.00 97.94 173 THR A O 1
ATOM 1456 N N . LEU A 1 174 ? -0.152 -14.246 -9.119 1.00 97.75 174 LEU A N 1
ATOM 1457 C CA . LEU A 1 174 ? 1.261 -14.496 -8.825 1.00 97.75 174 LEU A CA 1
ATOM 1458 C C . LEU A 1 174 ? 1.936 -15.368 -9.900 1.00 97.75 174 LEU A C 1
ATOM 1460 O O . LEU A 1 174 ? 1.530 -16.502 -10.151 1.00 97.75 174 LEU A O 1
ATOM 1464 N N . VAL A 1 175 ? 3.024 -14.864 -10.476 1.00 95.88 175 VAL A N 1
ATOM 1465 C CA . VAL A 1 175 ? 3.872 -15.532 -11.467 1.00 95.88 175 VAL A CA 1
ATOM 1466 C C . VAL A 1 175 ? 5.342 -15.316 -11.098 1.00 95.88 175 VAL A C 1
ATOM 1468 O O . VAL A 1 175 ? 5.784 -14.190 -10.895 1.00 95.88 175 VAL A O 1
ATOM 1471 N N . THR A 1 176 ? 6.134 -16.389 -11.027 1.00 93.38 176 THR A N 1
ATOM 1472 C CA . THR A 1 176 ? 7.543 -16.330 -10.575 1.00 93.38 176 THR A CA 1
ATOM 1473 C C . THR A 1 176 ? 8.571 -16.452 -11.700 1.00 93.38 176 THR A C 1
ATOM 1475 O O . THR A 1 176 ? 9.762 -16.214 -11.488 1.00 93.38 176 THR A O 1
ATOM 1478 N N . LYS A 1 177 ? 8.131 -16.806 -12.908 1.00 88.19 177 LYS A N 1
ATOM 1479 C CA . LYS A 1 177 ? 8.966 -16.913 -14.108 1.00 88.19 177 LYS A CA 1
ATOM 1480 C C . LYS A 1 177 ? 8.319 -16.109 -15.220 1.00 88.19 177 LYS A C 1
ATOM 1482 O O . LYS A 1 177 ? 7.114 -16.220 -15.402 1.00 88.19 177 LYS A O 1
ATOM 1487 N N . VAL A 1 178 ? 9.113 -15.341 -15.961 1.00 78.81 178 VAL A N 1
ATOM 1488 C CA . VAL A 1 178 ? 8.635 -14.720 -17.202 1.00 78.81 178 VAL A CA 1
ATOM 1489 C C . VAL A 1 178 ? 8.265 -15.865 -18.156 1.00 78.81 178 VAL A C 1
ATOM 1491 O O . VAL A 1 178 ? 9.128 -16.709 -18.414 1.00 78.81 178 VAL A O 1
ATOM 1494 N N . PRO A 1 179 ? 7.003 -15.970 -18.605 1.00 62.75 179 PRO A N 1
ATOM 1495 C CA . PRO A 1 179 ? 6.626 -16.854 -19.698 1.00 62.75 179 PRO A CA 1
ATOM 1496 C C . PRO A 1 179 ? 7.524 -16.587 -20.907 1.00 62.75 179 PRO A C 1
ATOM 1498 O O . PRO A 1 179 ? 7.731 -15.437 -21.285 1.00 62.75 179 PRO A O 1
ATOM 1501 N N . VAL A 1 180 ? 8.083 -17.648 -21.486 1.00 60.38 180 VAL A N 1
ATOM 1502 C CA . VAL A 1 180 ? 8.787 -17.548 -22.771 1.00 60.38 180 VAL A CA 1
ATOM 1503 C C . VAL A 1 180 ? 7.749 -17.130 -23.827 1.00 60.38 180 VAL A C 1
ATOM 1505 O O . VAL A 1 180 ? 6.619 -17.622 -23.729 1.00 60.38 180 VAL A O 1
ATOM 1508 N N . PRO A 1 181 ? 8.080 -16.210 -24.754 1.00 56.69 181 PRO A N 1
ATOM 1509 C CA . PRO A 1 181 ? 7.174 -15.810 -25.831 1.00 56.69 181 PRO A CA 1
ATOM 1510 C C . PRO A 1 181 ? 6.651 -16.995 -26.650 1.00 56.69 181 PRO A C 1
ATOM 1512 O O . PRO A 1 181 ? 7.392 -17.997 -26.797 1.00 56.69 181 PRO A O 1
#

Nearest PDB structures (foldseek):
  8dn3-assembly1_C  TM=2.895E-01  e=7.959E+00  Homo sapiens